Protein AF-A0A821R3K2-F1 (afdb_monomer_lite)

Sequence (213 aa):
MNHEIELHDNEELTDDIIARILQCITADHFMNLAISNGPLRAGYQIISAFPQTSNEPVIARIFRTSSLCSNDQMPKYVFFNELLNLNGTNYITVLSSSDLHWLQSVSRQWFTAVNGDNLHAISYENCVLENIGATLLRAVVGKRNCNLNKLEETTQAVIDVDYRESRLTIWARKVNLEKAKNFIEKKTVKYALISTKAVSFQQDSQLNTLLQE

pLDDT: mean 72.63, std 14.33, range [35.59, 88.62]

Secondary structure (DSSP, 8-state):
-----------PPPHHHHHHHHHHHHHHHTT-EEEE-SSTTT-EEEE-SSPPTT-PPPEEEEPTT-GGGG-SS--SEEEEEEEEEETTEEEEEEEEEE-HHHHHHH-HHHHHHTTGGGGGG---EEEEE-S--HHHHHHHH-GGGHHHHHHHHHHT-EEEEETTTTEEEEEE-HHHHHHHHHHHHHHHHHHHHHHHHHHHHHHHHHHHHTT--

Foldseek 3Di:
DDPDPPPPDDDDDDPVNVLVVVLVLCVVQVQQKWFDLDFQQLATWGQGLDCDPVNDTDGAHEDPPAPQSVDRDDAGMFGFDDWDQDPNHTYTHTDDHDDLVSVCVSDVPSCVSSVSVCSVVSYKDKDKDFPADPVLLCVCQDDPSPNVVVLCVVLVWGWDADPVRRMIMIIDDPVSVVVSVVVSVVSVVVVVVVVVVVVVVVVVVVVVVVVPD

Radius of gyration: 25.06 Å; chains: 1; bounding box: 57×60×95 Å

Structure (mmCIF, N/CA/C/O backbone):
data_AF-A0A821R3K2-F1
#
_entry.id   AF-A0A821R3K2-F1
#
loop_
_atom_site.group_PDB
_atom_site.id
_atom_site.type_symbol
_atom_site.label_atom_id
_atom_site.label_alt_id
_atom_site.label_comp_id
_atom_site.label_asym_id
_atom_site.label_entity_id
_atom_site.label_seq_id
_atom_site.pdbx_PDB_ins_code
_atom_site.Cartn_x
_atom_site.Cartn_y
_atom_site.Cartn_z
_atom_site.occupancy
_atom_site.B_iso_or_equiv
_atom_site.auth_seq_id
_atom_site.auth_comp_id
_atom_site.auth_asym_id
_atom_site.auth_atom_id
_atom_site.pdbx_PDB_model_num
ATOM 1 N N . MET A 1 1 ? -3.019 -42.062 -43.098 1.00 39.66 1 MET A N 1
ATOM 2 C CA . MET A 1 1 ? -1.678 -41.502 -42.850 1.00 39.66 1 MET A CA 1
ATOM 3 C C . MET A 1 1 ? -1.880 -40.447 -41.779 1.00 39.66 1 MET A C 1
ATOM 5 O O . MET A 1 1 ? -2.375 -39.373 -42.086 1.00 39.66 1 MET A O 1
ATOM 9 N N . ASN A 1 2 ? -1.709 -40.842 -40.517 1.00 37.50 2 ASN A N 1
ATOM 10 C CA . ASN A 1 2 ? -1.946 -39.977 -39.364 1.00 37.50 2 ASN A CA 1
ATOM 11 C C . ASN A 1 2 ? -0.711 -39.092 -39.198 1.00 37.50 2 ASN A C 1
ATOM 13 O O . ASN A 1 2 ? 0.376 -39.617 -38.979 1.00 37.50 2 ASN A O 1
ATOM 17 N N . HIS A 1 3 ? -0.869 -37.780 -39.345 1.00 43.03 3 HIS A N 1
ATOM 18 C CA . HIS A 1 3 ? 0.132 -36.836 -38.866 1.00 43.03 3 HIS A CA 1
ATOM 19 C C . HIS A 1 3 ? -0.102 -36.647 -37.370 1.00 43.03 3 HIS A C 1
ATOM 21 O O . HIS A 1 3 ? -0.994 -35.906 -36.962 1.00 43.03 3 HIS A O 1
ATOM 27 N N . GLU A 1 4 ? 0.669 -37.376 -36.567 1.00 43.38 4 GLU A N 1
ATOM 28 C CA . GLU A 1 4 ? 0.926 -36.991 -35.185 1.00 43.38 4 GLU A CA 1
ATOM 29 C C . GLU A 1 4 ? 1.632 -35.634 -35.227 1.00 43.38 4 GLU A C 1
ATOM 31 O O . GLU A 1 4 ? 2.711 -35.488 -35.799 1.00 43.38 4 GLU A O 1
ATOM 36 N N . ILE A 1 5 ? 0.957 -34.612 -34.706 1.00 48.41 5 ILE A N 1
ATOM 37 C CA . ILE A 1 5 ? 1.574 -33.325 -34.418 1.00 48.41 5 ILE A CA 1
ATOM 38 C C . ILE A 1 5 ? 2.365 -33.553 -33.134 1.00 48.41 5 ILE A C 1
ATOM 40 O O . ILE A 1 5 ? 1.784 -33.617 -32.050 1.00 48.41 5 ILE A O 1
ATOM 44 N N . GLU A 1 6 ? 3.675 -33.736 -33.273 1.00 45.56 6 GLU A N 1
ATOM 45 C CA . GLU A 1 6 ? 4.607 -33.654 -32.155 1.00 45.56 6 GLU A CA 1
ATOM 46 C C . GLU A 1 6 ? 4.504 -32.238 -31.574 1.00 45.56 6 GLU A C 1
ATOM 48 O O . GLU A 1 6 ? 4.905 -31.248 -32.189 1.00 45.56 6 GLU A O 1
ATOM 53 N N . LEU A 1 7 ? 3.872 -32.134 -30.403 1.00 42.66 7 LEU A N 1
ATOM 54 C CA . LEU A 1 7 ? 3.919 -30.944 -29.565 1.00 42.66 7 LEU A CA 1
ATOM 55 C C . LEU A 1 7 ? 5.361 -30.810 -29.082 1.00 42.66 7 LEU A C 1
ATOM 57 O O . LEU A 1 7 ? 5.746 -31.451 -28.106 1.00 42.66 7 LEU A O 1
ATOM 61 N N . HIS A 1 8 ? 6.155 -30.027 -29.809 1.00 46.47 8 HIS A N 1
ATOM 62 C CA . HIS A 1 8 ? 7.489 -29.664 -29.366 1.00 46.47 8 HIS A CA 1
ATOM 63 C C . HIS A 1 8 ? 7.406 -28.956 -28.011 1.00 46.47 8 HIS A C 1
ATOM 65 O O . HIS A 1 8 ? 6.651 -28.001 -27.828 1.00 46.47 8 HIS A O 1
ATOM 71 N N . ASP A 1 9 ? 8.171 -29.539 -27.098 1.00 49.03 9 ASP A N 1
ATOM 72 C CA . ASP A 1 9 ? 8.576 -29.145 -25.758 1.00 49.03 9 ASP A CA 1
ATOM 73 C C . ASP A 1 9 ? 8.313 -27.690 -25.343 1.00 49.03 9 ASP A C 1
ATOM 75 O O . ASP A 1 9 ? 8.584 -26.735 -26.066 1.00 49.03 9 ASP A O 1
ATOM 79 N N . ASN A 1 10 ? 7.847 -27.544 -24.098 1.00 56.09 10 ASN A N 1
ATOM 80 C CA . ASN A 1 10 ? 7.877 -26.297 -23.340 1.00 56.09 10 ASN A CA 1
ATOM 81 C C . ASN A 1 10 ? 9.312 -25.736 -23.332 1.00 56.09 10 ASN A C 1
ATOM 83 O O . ASN A 1 10 ? 10.108 -26.105 -22.469 1.00 56.09 10 ASN A O 1
ATOM 87 N N . GLU A 1 11 ? 9.650 -24.855 -24.275 1.00 59.56 11 GLU A N 1
ATOM 88 C CA . GLU A 1 11 ? 10.858 -24.037 -24.185 1.00 59.56 11 GLU A CA 1
ATOM 89 C C . GLU A 1 11 ? 10.764 -23.205 -22.901 1.00 59.56 11 GLU A C 1
ATOM 91 O O . GLU A 1 11 ? 9.902 -22.331 -22.763 1.00 59.56 11 GLU A O 1
ATOM 96 N N . GLU A 1 12 ? 11.626 -23.503 -21.927 1.00 64.81 12 GLU A N 1
ATOM 97 C CA . GLU A 1 12 ? 11.796 -22.651 -20.756 1.00 64.81 12 GLU A CA 1
ATOM 98 C C . GLU A 1 12 ? 12.166 -21.243 -21.232 1.00 64.81 12 GLU A C 1
ATOM 100 O O . GLU A 1 12 ? 13.119 -21.052 -21.993 1.00 64.81 12 GLU A O 1
ATOM 105 N N . LEU A 1 13 ? 11.391 -20.242 -20.800 1.00 72.50 13 LEU A N 1
ATOM 106 C CA . LEU A 1 13 ? 11.707 -18.848 -21.086 1.00 72.50 13 LEU A CA 1
ATOM 107 C C . LEU A 1 13 ? 13.100 -18.535 -20.535 1.00 72.50 13 LEU A C 1
ATOM 109 O O . LEU A 1 13 ? 13.324 -18.602 -19.329 1.00 72.50 13 LEU A O 1
ATOM 113 N N . THR A 1 14 ? 14.017 -18.145 -21.416 1.00 82.75 14 THR A N 1
ATOM 114 C CA . THR A 1 14 ? 15.350 -17.708 -21.002 1.00 82.75 14 THR A CA 1
ATOM 115 C C . THR A 1 14 ? 15.287 -16.326 -20.348 1.00 82.75 14 THR A C 1
ATOM 117 O O . THR A 1 14 ? 14.453 -15.486 -20.706 1.00 82.75 14 THR A O 1
ATOM 120 N N . ASP A 1 15 ? 16.206 -16.057 -19.418 1.00 78.69 15 ASP A N 1
ATOM 121 C CA . ASP A 1 15 ? 16.292 -14.772 -18.707 1.00 78.69 15 ASP A CA 1
ATOM 122 C C . ASP A 1 15 ? 16.407 -13.571 -19.662 1.00 78.69 15 ASP A C 1
ATOM 124 O O . ASP A 1 15 ? 15.831 -12.511 -19.411 1.00 78.69 15 ASP A O 1
ATOM 128 N N . ASP A 1 16 ? 17.073 -13.747 -20.806 1.00 80.56 16 ASP A N 1
ATOM 129 C CA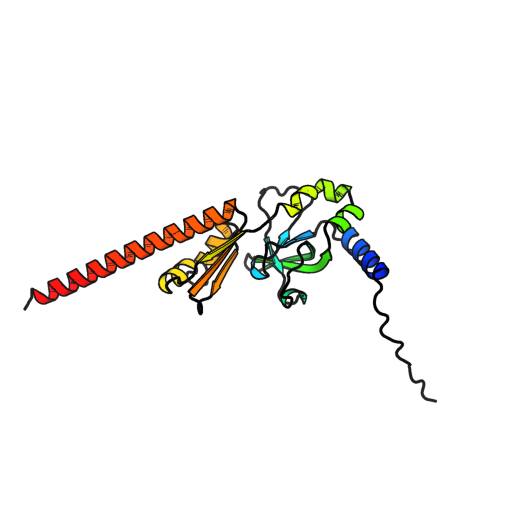 . ASP A 1 16 ? 17.195 -12.722 -21.848 1.00 80.56 16 ASP A CA 1
ATOM 130 C C . ASP A 1 16 ? 15.847 -12.380 -22.497 1.00 80.56 16 ASP A C 1
ATOM 132 O O . ASP A 1 16 ? 15.557 -11.213 -22.784 1.00 80.56 16 ASP A O 1
ATOM 136 N N . ILE A 1 17 ? 14.994 -13.384 -22.726 1.00 82.31 17 ILE A N 1
ATOM 137 C CA . ILE A 1 17 ? 13.647 -13.174 -23.267 1.00 82.31 17 ILE A CA 1
ATOM 138 C C . ILE A 1 17 ? 12.785 -12.457 -22.224 1.00 82.31 17 ILE A C 1
ATOM 140 O O . ILE A 1 17 ? 12.111 -11.480 -22.562 1.00 82.31 17 ILE A O 1
ATOM 144 N N . ILE A 1 18 ? 12.861 -12.875 -20.956 1.00 78.94 18 ILE A N 1
ATOM 145 C CA . ILE A 1 18 ? 12.159 -12.221 -19.842 1.00 78.94 18 ILE A CA 1
ATOM 146 C C . ILE A 1 18 ? 12.585 -10.750 -19.735 1.00 78.94 18 ILE A C 1
ATOM 148 O O . ILE A 1 18 ? 11.732 -9.862 -19.678 1.00 78.94 18 ILE A O 1
ATOM 152 N N . ALA A 1 19 ? 13.888 -10.468 -19.787 1.00 77.25 19 ALA A N 1
ATOM 153 C CA . ALA A 1 19 ? 14.420 -9.111 -19.712 1.00 77.25 19 ALA A CA 1
ATOM 154 C C . ALA A 1 19 ? 13.914 -8.219 -20.857 1.00 77.25 19 ALA A C 1
ATOM 156 O O . ALA A 1 19 ? 13.543 -7.065 -20.622 1.00 77.25 19 ALA A O 1
ATOM 157 N N . ARG A 1 20 ? 13.839 -8.745 -22.087 1.00 80.25 20 ARG A N 1
ATOM 158 C CA . ARG A 1 20 ? 13.306 -8.006 -23.246 1.00 80.25 20 ARG A CA 1
ATOM 159 C C . ARG A 1 20 ? 11.808 -7.738 -23.124 1.00 80.25 20 ARG A C 1
ATOM 161 O O . ARG A 1 20 ? 11.370 -6.630 -23.425 1.00 80.25 20 ARG A O 1
ATOM 168 N N . ILE A 1 21 ? 11.029 -8.709 -22.646 1.00 79.56 21 ILE A N 1
ATOM 169 C CA . ILE A 1 21 ? 9.591 -8.525 -22.397 1.00 79.56 21 ILE A CA 1
ATOM 170 C C . ILE A 1 21 ? 9.371 -7.440 -21.337 1.00 79.56 21 ILE A C 1
ATOM 172 O O . I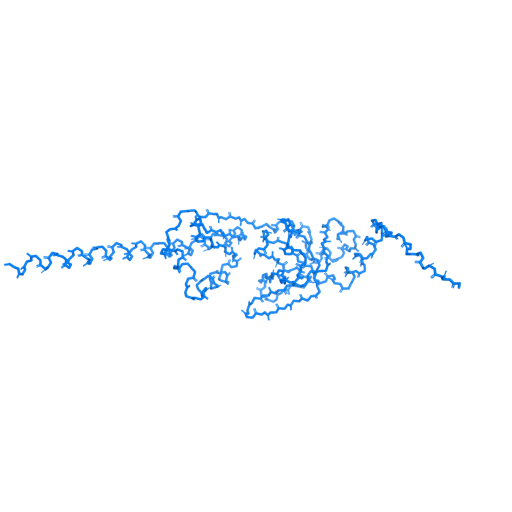LE A 1 21 ? 8.555 -6.539 -21.541 1.00 79.56 21 ILE A O 1
ATOM 176 N N . LEU A 1 22 ? 10.133 -7.474 -20.240 1.00 76.12 22 LEU A N 1
ATOM 177 C CA . LEU A 1 22 ? 10.065 -6.447 -19.202 1.00 76.12 22 LEU A CA 1
ATOM 178 C C . LEU A 1 22 ? 10.405 -5.061 -19.758 1.00 76.12 22 LEU A C 1
ATOM 180 O O . LEU A 1 22 ? 9.680 -4.115 -19.471 1.00 76.12 22 LEU A O 1
ATOM 184 N N . GLN A 1 23 ? 11.434 -4.930 -20.603 1.00 78.25 23 GLN A N 1
ATOM 185 C CA . GLN A 1 23 ? 11.759 -3.653 -21.257 1.00 78.25 23 GLN A CA 1
ATOM 186 C C . GLN A 1 23 ? 10.588 -3.111 -22.089 1.00 78.25 23 GLN A C 1
ATOM 188 O O . GLN A 1 23 ? 10.293 -1.917 -22.014 1.00 78.25 23 GLN A O 1
ATOM 193 N N . CYS A 1 24 ? 9.895 -3.970 -22.843 1.00 77.81 24 CYS A N 1
ATOM 194 C CA . CYS A 1 24 ? 8.711 -3.574 -23.609 1.00 77.81 24 CYS A CA 1
ATOM 195 C C . CYS A 1 24 ? 7.564 -3.108 -22.700 1.00 77.81 24 CYS A C 1
ATOM 197 O O . CYS A 1 24 ? 6.981 -2.055 -22.954 1.00 77.81 24 CYS A O 1
ATOM 199 N N . ILE A 1 25 ? 7.273 -3.846 -21.623 1.00 74.56 25 ILE A N 1
ATOM 200 C CA . ILE A 1 25 ? 6.243 -3.464 -20.642 1.00 74.56 25 ILE A CA 1
ATOM 201 C C . ILE A 1 25 ? 6.587 -2.111 -20.023 1.00 74.56 25 ILE A C 1
ATOM 203 O O . ILE A 1 25 ? 5.743 -1.220 -19.967 1.00 74.56 25 ILE A O 1
ATOM 207 N N . THR A 1 26 ? 7.833 -1.940 -19.587 1.00 71.19 26 THR A N 1
ATOM 208 C CA . THR A 1 26 ? 8.306 -0.719 -18.941 1.00 71.19 26 THR A CA 1
ATOM 209 C C . THR A 1 26 ? 8.258 0.486 -19.880 1.00 71.19 26 THR A C 1
ATOM 211 O O . THR A 1 26 ? 7.903 1.568 -19.426 1.00 71.19 26 THR A O 1
ATOM 214 N N . ALA A 1 27 ? 8.536 0.324 -21.176 1.00 72.38 27 ALA A N 1
ATOM 215 C CA . ALA A 1 27 ? 8.427 1.415 -22.146 1.00 72.38 27 ALA A CA 1
ATOM 216 C C . ALA A 1 27 ? 6.996 1.977 -22.258 1.00 72.38 27 ALA A C 1
ATOM 218 O O . ALA A 1 27 ? 6.830 3.190 -22.368 1.00 72.38 27 ALA A O 1
ATOM 219 N N . ASP A 1 28 ? 5.982 1.112 -22.185 1.00 72.75 28 ASP A N 1
ATOM 220 C CA . ASP A 1 28 ? 4.567 1.491 -22.311 1.00 72.75 28 ASP A CA 1
ATOM 221 C C . ASP A 1 28 ? 3.936 1.882 -20.955 1.00 72.75 28 ASP A C 1
ATOM 223 O O . ASP A 1 28 ? 3.084 2.761 -20.869 1.00 72.75 28 ASP A O 1
ATOM 227 N N . HIS A 1 29 ? 4.428 1.297 -19.857 1.00 72.25 29 HIS A N 1
ATOM 228 C CA . HIS A 1 29 ? 3.864 1.428 -18.506 1.00 72.25 29 HIS A CA 1
ATOM 229 C C . HIS A 1 29 ? 4.797 2.151 -17.529 1.00 72.25 29 HIS A C 1
ATOM 231 O O . HIS A 1 29 ? 4.668 2.000 -16.313 1.00 72.25 29 HIS A O 1
ATOM 237 N N . PHE A 1 30 ? 5.737 2.960 -18.026 1.00 68.62 30 PHE A N 1
ATOM 238 C CA . PHE A 1 30 ? 6.738 3.647 -17.196 1.00 68.62 30 PHE A CA 1
ATOM 239 C C . PHE A 1 30 ? 6.107 4.534 -16.104 1.00 68.62 30 PHE A C 1
ATOM 241 O O . PHE A 1 30 ? 6.691 4.767 -15.048 1.00 68.62 30 PHE A O 1
ATOM 248 N N . MET A 1 31 ? 4.885 5.012 -16.338 1.00 71.50 31 MET A N 1
ATOM 249 C CA . MET A 1 31 ? 4.113 5.823 -15.391 1.00 71.50 31 MET A CA 1
ATOM 250 C C . MET A 1 31 ? 3.334 5.005 -14.354 1.00 71.50 31 MET A C 1
ATOM 252 O O . MET A 1 31 ? 2.839 5.572 -13.381 1.00 71.50 31 MET A O 1
ATOM 256 N N . ASN A 1 32 ? 3.254 3.688 -14.532 1.00 85.81 32 ASN A N 1
ATOM 257 C CA . ASN A 1 32 ? 2.438 2.787 -13.730 1.00 85.81 32 ASN A CA 1
ATOM 258 C C . ASN A 1 32 ? 3.313 1.895 -12.843 1.00 85.81 32 ASN A C 1
ATOM 260 O O . ASN A 1 32 ? 3.166 0.670 -12.822 1.00 85.81 32 ASN A O 1
ATOM 264 N N . LEU A 1 33 ? 4.240 2.510 -12.106 1.00 86.94 33 LEU A N 1
ATOM 265 C CA . LEU A 1 33 ? 5.000 1.819 -11.071 1.00 86.94 33 LEU A CA 1
ATOM 266 C C . LEU A 1 33 ? 4.292 1.954 -9.724 1.00 86.94 33 LEU A C 1
ATOM 268 O O . LEU A 1 33 ? 3.816 3.028 -9.356 1.00 86.94 33 LEU A O 1
ATOM 272 N N . ALA A 1 34 ? 4.278 0.880 -8.945 1.00 87.75 34 ALA A N 1
ATOM 273 C CA . ALA A 1 34 ? 3.829 0.914 -7.568 1.00 87.75 34 ALA A CA 1
ATOM 274 C C . ALA A 1 34 ? 4.841 0.233 -6.637 1.00 87.75 34 ALA A C 1
ATOM 276 O O . ALA A 1 34 ? 5.490 -0.749 -7.003 1.00 87.75 34 ALA A O 1
ATOM 277 N N . ILE A 1 35 ? 4.976 0.761 -5.420 1.00 85.94 35 ILE A N 1
ATOM 278 C CA . ILE A 1 35 ? 5.859 0.231 -4.380 1.00 85.94 35 ILE A CA 1
ATOM 279 C C . ILE A 1 35 ? 5.036 -0.409 -3.266 1.00 85.94 35 ILE A C 1
ATOM 281 O O . ILE A 1 35 ? 4.048 0.161 -2.809 1.00 85.94 35 ILE A O 1
ATOM 285 N N . SER A 1 36 ? 5.432 -1.599 -2.828 1.00 83.00 36 SER A N 1
ATOM 286 C CA . SER A 1 36 ? 4.753 -2.301 -1.744 1.00 83.00 36 SER A CA 1
ATOM 287 C C . SER A 1 36 ? 4.890 -1.538 -0.426 1.00 83.00 36 SER A C 1
ATOM 289 O O . SER A 1 36 ? 5.995 -1.143 -0.015 1.00 83.00 36 SER A O 1
ATOM 291 N N . ASN A 1 37 ? 3.749 -1.409 0.253 1.00 72.06 37 ASN A N 1
ATOM 292 C CA . ASN A 1 37 ? 3.599 -0.838 1.588 1.00 72.06 37 ASN A CA 1
ATOM 293 C C . ASN A 1 37 ? 3.730 -1.897 2.704 1.00 72.06 37 ASN A C 1
ATOM 295 O O . ASN A 1 37 ? 3.357 -1.632 3.845 1.00 72.06 37 ASN A O 1
ATOM 299 N N . GLY A 1 38 ? 4.217 -3.105 2.398 1.00 67.25 38 GLY A N 1
ATOM 300 C CA . GLY A 1 38 ? 4.347 -4.208 3.357 1.00 67.25 38 GLY A CA 1
ATOM 301 C C . GLY A 1 38 ? 3.546 -5.449 2.932 1.00 67.25 38 GLY A C 1
ATOM 302 O O . GLY A 1 38 ? 3.654 -5.861 1.778 1.00 67.25 38 GLY A O 1
ATOM 303 N N . PRO A 1 39 ? 2.780 -6.100 3.832 1.00 61.72 39 PRO A N 1
ATOM 304 C CA . PRO A 1 39 ? 2.027 -7.308 3.486 1.00 61.72 39 PRO A CA 1
ATOM 305 C C . PRO A 1 39 ? 0.817 -7.012 2.583 1.00 61.72 39 PRO A C 1
ATOM 307 O O . PRO A 1 39 ? 0.349 -5.876 2.507 1.00 61.72 39 PRO A O 1
ATOM 310 N N . LEU A 1 40 ? 0.262 -8.061 1.959 1.00 58.31 40 LEU A N 1
ATOM 311 C CA . LEU A 1 40 ? -0.833 -8.046 0.965 1.00 58.31 40 LEU A CA 1
ATOM 312 C C . LEU A 1 40 ? -1.964 -7.034 1.214 1.00 58.31 40 LEU A C 1
ATOM 314 O O . LEU A 1 40 ? -2.475 -6.422 0.275 1.00 58.31 40 LEU A O 1
ATOM 318 N N . ARG A 1 41 ? -2.365 -6.833 2.475 1.00 59.53 41 ARG A N 1
ATOM 319 C CA . ARG A 1 41 ? -3.449 -5.907 2.840 1.00 59.53 41 ARG A CA 1
ATOM 320 C C . ARG A 1 41 ? -3.065 -4.431 2.732 1.00 59.53 41 ARG A C 1
ATOM 322 O O . ARG A 1 41 ? -3.926 -3.626 2.368 1.00 59.53 41 ARG A O 1
ATOM 329 N N . ALA A 1 42 ? -1.805 -4.092 3.024 1.00 60.22 42 ALA A N 1
ATOM 330 C CA . ALA A 1 42 ? -1.270 -2.729 2.983 1.00 60.22 42 ALA A CA 1
ATOM 331 C C . ALA A 1 42 ? -1.249 -2.147 1.558 1.00 60.22 42 ALA A C 1
ATOM 333 O O . ALA A 1 42 ? -1.263 -0.928 1.369 1.00 60.22 42 ALA A O 1
ATOM 334 N N . GLY A 1 43 ? -1.277 -3.036 0.562 1.00 77.56 43 GLY A N 1
ATOM 335 C CA . GLY A 1 43 ? -1.315 -2.685 -0.845 1.00 77.56 43 GLY A CA 1
ATOM 336 C C . GLY A 1 43 ? -0.017 -2.037 -1.316 1.00 77.56 43 GLY A C 1
ATOM 337 O O . GLY A 1 43 ? 1.060 -2.235 -0.754 1.00 77.56 43 GLY A O 1
ATOM 338 N N . TYR A 1 44 ? -0.146 -1.253 -2.371 1.00 84.62 44 TYR A N 1
ATOM 339 C CA . TYR A 1 44 ? 0.923 -0.564 -3.053 1.00 84.62 44 TYR A CA 1
ATOM 340 C C . TYR A 1 44 ? 0.652 0.934 -3.072 1.00 84.62 44 TYR A C 1
ATOM 342 O O . TYR A 1 44 ? -0.479 1.377 -3.272 1.00 84.62 44 TYR A O 1
ATOM 350 N N . GLN A 1 45 ? 1.698 1.724 -2.885 1.00 84.38 45 GLN A N 1
ATOM 351 C CA . GLN A 1 45 ? 1.672 3.141 -3.190 1.00 84.38 45 GLN A CA 1
ATOM 352 C C . GLN A 1 45 ? 2.046 3.346 -4.659 1.00 84.38 45 GLN A C 1
ATOM 354 O O . GLN A 1 45 ? 3.071 2.844 -5.115 1.00 84.38 45 GLN A O 1
ATOM 359 N N . ILE A 1 46 ? 1.248 4.126 -5.381 1.00 86.06 46 ILE A N 1
ATOM 360 C CA . ILE A 1 46 ? 1.526 4.487 -6.772 1.00 86.06 46 ILE A CA 1
ATOM 361 C C . ILE A 1 46 ? 2.647 5.527 -6.815 1.00 86.06 46 ILE A C 1
ATOM 363 O O . ILE A 1 46 ? 2.613 6.535 -6.101 1.00 86.06 46 ILE A O 1
ATOM 367 N N . ILE A 1 47 ? 3.636 5.273 -7.666 1.00 82.94 47 ILE A N 1
ATOM 368 C CA . ILE A 1 47 ? 4.755 6.163 -7.952 1.00 82.94 47 ILE A CA 1
ATOM 369 C C . ILE A 1 47 ? 4.489 6.819 -9.305 1.00 82.94 47 ILE A C 1
ATOM 371 O O . ILE A 1 47 ? 4.585 6.185 -10.349 1.00 82.94 47 ILE A O 1
ATOM 375 N N . SER A 1 48 ? 4.143 8.104 -9.274 1.00 70.31 48 SER A N 1
ATOM 376 C CA . SER A 1 48 ? 3.969 8.929 -10.470 1.00 70.31 48 SER A CA 1
ATOM 377 C C . SER A 1 48 ? 5.214 9.785 -10.688 1.00 70.31 48 SER A C 1
ATOM 379 O O . SER A 1 48 ? 5.705 10.400 -9.743 1.00 70.31 48 SER A O 1
ATOM 381 N N . ALA A 1 49 ? 5.689 9.881 -11.934 1.00 58.28 49 ALA A N 1
ATOM 382 C CA . ALA A 1 49 ? 6.742 10.828 -12.321 1.00 58.28 49 ALA A CA 1
ATOM 383 C C . ALA A 1 49 ? 6.272 12.291 -12.324 1.00 58.28 49 ALA A C 1
ATOM 385 O O . ALA A 1 49 ? 7.094 13.202 -12.383 1.00 58.28 49 ALA A O 1
ATOM 386 N N . PHE A 1 50 ? 4.960 12.528 -12.230 1.00 57.09 50 PHE A N 1
ATOM 387 C CA . PHE A 1 50 ? 4.398 13.868 -12.104 1.00 57.09 50 PHE A CA 1
ATOM 388 C C . PHE A 1 50 ? 3.998 14.161 -10.655 1.00 57.09 50 PHE A C 1
ATOM 390 O O . PHE A 1 50 ? 3.333 13.317 -10.036 1.00 57.09 50 PHE A O 1
ATOM 397 N N . PRO A 1 51 ? 4.347 15.347 -10.122 1.00 50.22 51 PRO A N 1
ATOM 398 C CA . PRO A 1 51 ? 3.898 15.774 -8.806 1.00 50.22 51 PRO A CA 1
ATOM 399 C C . PRO A 1 51 ? 2.371 15.838 -8.791 1.00 50.22 51 PRO A C 1
ATOM 401 O O . PRO A 1 51 ? 1.754 16.522 -9.608 1.00 50.22 51 PRO A O 1
ATOM 404 N N . GLN A 1 52 ? 1.752 15.102 -7.870 1.00 54.62 52 GLN A N 1
ATOM 405 C CA . GLN A 1 52 ? 0.311 15.191 -7.676 1.00 54.62 52 GLN A CA 1
ATOM 406 C C . GLN A 1 52 ? -0.030 16.497 -6.963 1.00 54.62 52 GLN A C 1
ATOM 408 O O . GLN A 1 52 ? 0.629 16.880 -5.999 1.00 54.62 52 GLN A O 1
ATOM 413 N N . THR A 1 53 ? -1.095 17.159 -7.409 1.00 47.22 53 THR A N 1
ATOM 414 C CA . THR A 1 53 ? -1.578 18.436 -6.859 1.00 47.22 53 THR A CA 1
ATOM 415 C C . THR A 1 53 ? -1.868 18.392 -5.357 1.00 47.22 53 THR A C 1
ATOM 417 O O . THR A 1 53 ? -1.836 19.433 -4.710 1.00 47.22 53 THR A O 1
ATOM 420 N N . SER A 1 54 ? -2.144 17.213 -4.792 1.00 53.97 54 SER A N 1
ATOM 421 C CA . SER A 1 54 ? -2.438 17.035 -3.366 1.00 53.97 54 SER A CA 1
ATOM 422 C C . SER A 1 54 ? -1.221 16.678 -2.504 1.00 53.97 54 SER A C 1
ATOM 424 O O . SER A 1 54 ? -1.364 16.655 -1.287 1.00 53.97 54 SER A O 1
ATOM 426 N N . ASN A 1 55 ? -0.040 16.382 -3.073 1.00 54.12 55 ASN A N 1
ATOM 427 C CA . ASN A 1 55 ? 1.094 15.743 -2.369 1.00 54.12 55 ASN A CA 1
ATOM 428 C C . ASN A 1 55 ? 0.740 14.438 -1.610 1.00 54.12 55 ASN A C 1
ATOM 430 O O . ASN A 1 55 ? 1.605 13.858 -0.948 1.00 54.12 55 ASN A O 1
ATOM 434 N N . GLU A 1 56 ? -0.504 13.958 -1.690 1.00 64.38 56 GLU A N 1
ATOM 435 C CA . GLU A 1 56 ? -0.958 12.773 -0.977 1.00 64.38 56 GLU A CA 1
ATOM 436 C C . GLU A 1 56 ? -0.653 11.519 -1.803 1.00 64.38 56 GLU A C 1
ATOM 438 O O . GLU A 1 56 ? -0.944 11.474 -3.000 1.00 64.38 56 GLU A O 1
ATOM 443 N N . PRO A 1 57 ? -0.044 10.489 -1.193 1.00 73.50 57 PRO A N 1
ATOM 444 C CA . PRO A 1 57 ? 0.253 9.252 -1.893 1.00 73.50 57 PRO A CA 1
ATOM 445 C C . PRO A 1 57 ? -1.041 8.511 -2.237 1.00 73.50 57 PRO A C 1
ATOM 447 O O . PRO A 1 57 ? -1.860 8.236 -1.363 1.00 73.50 57 PRO A O 1
ATOM 450 N N . VAL A 1 58 ? -1.202 8.112 -3.499 1.00 78.81 58 VAL A N 1
ATOM 451 C CA . VAL A 1 58 ? -2.308 7.231 -3.891 1.00 78.81 58 VAL A CA 1
ATOM 452 C C . VAL A 1 58 ? -1.970 5.803 -3.483 1.00 78.81 58 VAL A C 1
ATOM 454 O O . VAL A 1 58 ? -0.976 5.236 -3.938 1.00 78.81 58 VAL A O 1
ATOM 457 N N . ILE A 1 59 ? -2.811 5.218 -2.632 1.00 80.88 59 ILE A N 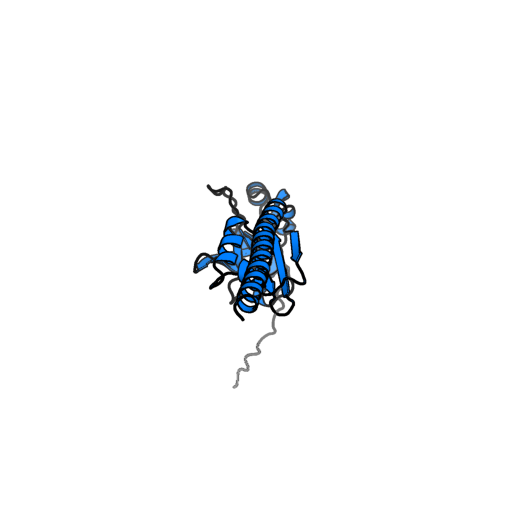1
ATOM 458 C CA . ILE A 1 59 ? -2.700 3.828 -2.188 1.00 80.88 59 ILE A CA 1
ATOM 459 C C . ILE A 1 59 ? -3.703 2.971 -2.957 1.00 80.88 59 ILE A C 1
ATOM 461 O O . ILE A 1 59 ? -4.872 3.347 -3.083 1.00 80.88 59 ILE A O 1
ATOM 465 N N . ALA A 1 60 ? -3.257 1.816 -3.447 1.00 83.75 60 ALA A N 1
ATOM 466 C CA . ALA A 1 60 ? -4.073 0.849 -4.166 1.00 83.75 60 ALA A CA 1
ATOM 467 C C . ALA A 1 60 ? -3.793 -0.586 -3.708 1.00 83.75 60 ALA A C 1
ATOM 469 O O . ALA A 1 60 ? -2.690 -0.919 -3.292 1.00 83.75 60 ALA A O 1
ATOM 470 N N . ARG A 1 61 ? -4.790 -1.466 -3.781 1.00 83.19 61 ARG A N 1
ATOM 471 C CA . ARG A 1 61 ? -4.650 -2.894 -3.445 1.00 83.19 61 ARG A CA 1
ATOM 472 C C . ARG A 1 61 ? -4.543 -3.731 -4.714 1.00 83.19 61 ARG A C 1
ATOM 474 O O . ARG A 1 61 ? -5.071 -3.344 -5.749 1.00 83.19 61 ARG A O 1
ATOM 481 N N . ILE A 1 62 ? -3.920 -4.904 -4.652 1.00 82.38 62 ILE A N 1
ATOM 482 C CA . ILE A 1 62 ? -3.973 -5.823 -5.794 1.00 82.38 62 ILE A CA 1
ATOM 483 C C . ILE A 1 62 ? -5.423 -6.280 -6.006 1.00 82.38 62 ILE A C 1
ATOM 485 O O . ILE A 1 62 ? -6.136 -6.612 -5.052 1.00 82.38 62 ILE A O 1
ATOM 489 N N . PHE A 1 63 ? -5.874 -6.264 -7.258 1.00 81.88 63 PHE A N 1
ATOM 490 C CA . PHE A 1 63 ? -7.187 -6.774 -7.621 1.00 81.88 63 PHE A CA 1
ATOM 491 C C . PHE A 1 63 ? -7.268 -8.289 -7.389 1.00 81.88 63 PHE A C 1
ATOM 493 O O . PHE A 1 63 ? -6.334 -9.028 -7.686 1.00 81.88 63 PHE A O 1
ATOM 500 N N . ARG A 1 64 ? -8.406 -8.770 -6.877 1.00 73.94 64 ARG A N 1
ATOM 501 C CA . ARG A 1 64 ? -8.549 -10.131 -6.316 1.00 73.94 64 ARG A CA 1
ATOM 502 C C . ARG A 1 64 ? -8.286 -11.277 -7.299 1.00 73.94 64 ARG A C 1
ATOM 504 O O . ARG A 1 64 ? -8.119 -12.406 -6.861 1.00 73.94 64 ARG A O 1
ATOM 511 N N . THR A 1 65 ? -8.305 -11.006 -8.600 1.00 76.62 65 THR A N 1
ATOM 512 C CA . THR A 1 65 ? -8.062 -12.003 -9.652 1.00 76.62 65 THR A CA 1
ATOM 513 C C . THR A 1 65 ? -6.582 -12.152 -10.006 1.00 76.62 65 THR A C 1
ATOM 515 O O . THR A 1 65 ? -6.244 -12.983 -10.841 1.00 76.62 65 THR A O 1
ATOM 518 N N . SER A 1 66 ? -5.695 -11.353 -9.408 1.00 74.62 66 SER A N 1
ATOM 519 C CA . SER A 1 66 ? -4.257 -11.465 -9.636 1.00 74.62 66 SER A CA 1
ATOM 520 C C . SER A 1 66 ? -3.689 -12.707 -8.949 1.00 74.62 66 SER A C 1
ATOM 522 O O . SER A 1 66 ? -3.970 -12.967 -7.777 1.00 74.62 66 SER A O 1
ATOM 524 N N . SER A 1 67 ? -2.818 -13.435 -9.647 1.00 71.88 67 SER A N 1
ATOM 525 C CA . SER A 1 67 ? -2.072 -14.572 -9.092 1.00 71.88 67 SER A CA 1
ATOM 526 C C . SER A 1 67 ? -1.195 -14.176 -7.897 1.00 71.88 67 SER A C 1
ATOM 528 O O . SER A 1 67 ? -1.011 -14.973 -6.979 1.00 71.88 67 SER A O 1
ATOM 530 N N . LEU A 1 68 ? -0.742 -12.918 -7.843 1.00 72.69 68 LEU A N 1
ATOM 531 C CA . LEU A 1 68 ? 0.052 -12.369 -6.739 1.00 72.69 68 LEU A CA 1
ATOM 532 C C . LEU A 1 68 ? -0.700 -12.308 -5.408 1.00 72.69 68 LEU A C 1
ATOM 534 O O . LEU A 1 68 ? -0.056 -12.236 -4.365 1.00 72.69 68 LEU A O 1
ATOM 538 N N . CYS A 1 69 ? -2.035 -12.372 -5.411 1.00 65.50 69 CYS A N 1
ATOM 539 C CA . CYS A 1 69 ? -2.812 -12.482 -4.175 1.00 65.50 69 CYS A CA 1
ATOM 540 C C . CYS A 1 69 ? -2.568 -13.801 -3.423 1.00 65.50 69 CYS A C 1
ATOM 542 O O . CYS A 1 69 ? -2.934 -13.889 -2.253 1.00 65.50 69 CYS A O 1
ATOM 544 N N . SER A 1 70 ? -1.970 -14.797 -4.084 1.00 64.44 70 SER A N 1
ATOM 545 C CA . SER A 1 70 ? -1.687 -16.121 -3.516 1.00 64.44 70 SER A CA 1
ATOM 546 C C . SER A 1 70 ? -0.240 -16.281 -3.038 1.00 64.44 70 SER A C 1
ATOM 548 O O . SER A 1 70 ? 0.094 -17.325 -2.493 1.00 64.44 70 SER A O 1
ATOM 550 N N . ASN A 1 71 ? 0.623 -15.280 -3.256 1.00 65.81 71 ASN A N 1
ATOM 551 C CA . ASN A 1 71 ? 2.027 -15.333 -2.850 1.00 65.81 71 ASN A CA 1
ATOM 552 C C . ASN A 1 71 ? 2.215 -14.822 -1.418 1.00 65.81 71 ASN A C 1
ATOM 554 O O . ASN A 1 71 ? 1.764 -13.727 -1.081 1.00 65.81 71 ASN A O 1
ATOM 558 N N . ASP A 1 72 ? 2.981 -15.565 -0.617 1.00 60.81 72 ASP A N 1
ATOM 559 C CA . ASP A 1 72 ? 3.335 -15.173 0.754 1.00 60.81 72 ASP A CA 1
ATOM 560 C C . ASP A 1 72 ? 4.260 -13.945 0.798 1.00 60.81 72 ASP A C 1
ATOM 562 O O . ASP A 1 72 ? 4.256 -13.178 1.763 1.00 60.81 72 ASP A O 1
ATOM 566 N N . GLN A 1 73 ? 5.042 -13.728 -0.264 1.00 69.69 73 GLN A N 1
ATOM 567 C CA . GLN A 1 73 ? 5.949 -12.590 -0.394 1.00 69.69 73 GLN A CA 1
ATOM 568 C C . GLN A 1 73 ? 5.474 -11.636 -1.491 1.00 69.69 73 GLN A C 1
ATOM 570 O O . GLN A 1 73 ? 5.440 -11.968 -2.675 1.00 69.69 73 GLN A O 1
ATOM 575 N N . MET A 1 74 ? 5.123 -10.418 -1.081 1.00 76.94 74 MET A N 1
ATOM 576 C CA . MET A 1 74 ? 4.775 -9.327 -1.989 1.00 76.94 74 MET A CA 1
ATOM 577 C C . MET A 1 74 ? 6.039 -8.763 -2.648 1.00 76.94 74 MET A C 1
ATOM 579 O O . MET A 1 74 ? 6.938 -8.318 -1.927 1.00 76.94 74 MET A O 1
ATOM 583 N N . PRO A 1 75 ? 6.103 -8.680 -3.988 1.00 83.62 75 PRO A N 1
ATOM 584 C CA . PRO A 1 75 ? 7.197 -7.991 -4.655 1.00 83.62 75 PRO A CA 1
ATOM 585 C C . PRO A 1 75 ? 7.249 -6.521 -4.241 1.00 83.62 75 PRO A C 1
ATOM 587 O O . PRO A 1 75 ? 6.212 -5.852 -4.172 1.00 83.62 75 PRO A O 1
ATOM 590 N N . LYS A 1 76 ? 8.456 -6.002 -3.983 1.00 84.00 76 LYS A N 1
ATOM 591 C CA . LYS A 1 76 ? 8.630 -4.619 -3.520 1.00 84.00 76 LYS A CA 1
ATOM 592 C C . LYS A 1 76 ? 8.224 -3.595 -4.579 1.00 84.00 76 LYS A C 1
ATOM 594 O O . LYS A 1 76 ? 7.644 -2.581 -4.207 1.00 84.00 76 LYS A O 1
ATOM 599 N N . TYR A 1 77 ? 8.476 -3.868 -5.857 1.00 86.31 77 TYR A N 1
ATOM 600 C CA . TYR A 1 77 ? 8.110 -2.998 -6.974 1.00 86.31 77 TYR A CA 1
ATOM 601 C C . TYR A 1 77 ? 7.304 -3.781 -8.005 1.00 86.31 77 TYR A C 1
ATOM 603 O O . TYR A 1 77 ? 7.680 -4.900 -8.366 1.00 86.31 77 TYR A O 1
ATOM 611 N N . VAL A 1 78 ? 6.206 -3.194 -8.474 1.00 87.94 78 VAL A N 1
ATOM 612 C CA . VAL A 1 78 ? 5.336 -3.799 -9.488 1.00 87.94 78 VAL A CA 1
ATOM 613 C C . VAL A 1 78 ? 4.919 -2.782 -10.538 1.00 87.94 78 VAL A C 1
ATOM 615 O O . VAL A 1 78 ? 4.629 -1.630 -10.217 1.00 87.94 78 VAL A O 1
ATOM 618 N N . PHE A 1 79 ? 4.844 -3.237 -11.781 1.00 87.88 79 PHE A N 1
ATOM 619 C CA . PHE A 1 79 ? 4.145 -2.551 -12.855 1.00 87.88 79 PHE A CA 1
ATOM 620 C C . PHE A 1 79 ? 2.684 -2.971 -12.871 1.00 87.88 79 PHE A C 1
ATOM 622 O O . PHE A 1 79 ? 2.373 -4.150 -12.682 1.00 87.88 79 PHE A O 1
ATOM 629 N N . PHE A 1 80 ? 1.788 -2.024 -13.122 1.00 88.62 80 PHE A N 1
ATOM 630 C CA . PHE A 1 80 ? 0.362 -2.301 -13.244 1.00 88.62 80 PHE A CA 1
ATOM 631 C C . PHE A 1 80 ? -0.217 -1.769 -14.555 1.00 88.62 80 PHE A C 1
ATOM 633 O O . PHE A 1 80 ? 0.302 -0.824 -15.145 1.00 88.62 80 PHE A O 1
ATOM 640 N N . ASN A 1 81 ? -1.300 -2.395 -15.005 1.00 86.75 81 ASN A N 1
ATOM 641 C CA . ASN A 1 81 ? -2.014 -1.993 -16.212 1.00 86.75 81 ASN A CA 1
ATOM 642 C C . ASN A 1 81 ? -3.043 -0.905 -15.888 1.00 86.75 81 ASN A C 1
ATOM 644 O O . ASN A 1 81 ? -2.995 0.198 -16.421 1.00 86.75 81 ASN A O 1
ATOM 648 N N . GLU A 1 82 ? -3.947 -1.196 -14.950 1.00 86.88 82 GLU A N 1
ATOM 649 C CA . GLU A 1 82 ? -5.102 -0.343 -14.665 1.00 86.88 82 GLU A CA 1
ATOM 650 C C . GLU A 1 82 ? -5.183 0.039 -13.191 1.00 86.88 82 GLU A C 1
ATOM 652 O O . GLU A 1 82 ? -4.839 -0.750 -12.308 1.00 86.88 82 GLU A O 1
ATOM 657 N N . LEU A 1 83 ? -5.708 1.242 -12.942 1.00 87.75 83 LEU A N 1
ATOM 658 C CA . LEU A 1 83 ? -6.119 1.722 -11.629 1.00 87.75 83 LEU A CA 1
ATOM 659 C C . LEU A 1 83 ? -7.650 1.818 -11.581 1.00 87.75 83 LEU A C 1
ATOM 661 O O . LEU A 1 83 ? -8.249 2.678 -12.223 1.00 87.75 83 LEU A O 1
ATOM 665 N N . LEU A 1 84 ? -8.282 0.950 -10.796 1.00 86.75 84 LEU A N 1
ATOM 666 C CA . LEU A 1 84 ? -9.735 0.855 -10.663 1.00 86.75 84 LEU A CA 1
ATOM 667 C C . LEU A 1 84 ? -10.183 1.389 -9.302 1.00 86.75 84 LEU A C 1
ATOM 669 O O . LEU A 1 84 ? -9.754 0.874 -8.273 1.00 86.75 84 LEU A O 1
ATOM 673 N N . ASN A 1 85 ? -11.088 2.367 -9.263 1.00 82.94 85 ASN A N 1
ATOM 674 C CA . ASN A 1 85 ? -11.720 2.789 -8.012 1.00 82.94 85 ASN A CA 1
ATOM 675 C C . ASN A 1 85 ? -13.065 2.075 -7.832 1.00 82.94 85 ASN A C 1
ATOM 677 O O . ASN A 1 85 ? -13.997 2.288 -8.606 1.00 82.94 85 ASN A O 1
ATOM 681 N N . LEU A 1 86 ? -13.172 1.231 -6.805 1.00 77.00 86 LEU A N 1
ATOM 682 C CA . LEU A 1 86 ? -14.405 0.538 -6.443 1.00 77.00 86 LEU A CA 1
ATOM 683 C C . LEU A 1 86 ? -14.780 0.886 -5.006 1.00 77.00 86 LEU A C 1
ATOM 685 O O . LEU A 1 86 ? -14.056 0.552 -4.067 1.00 77.00 86 LEU A O 1
ATOM 689 N N . ASN A 1 87 ? -15.938 1.525 -4.831 1.00 74.56 87 ASN A N 1
ATOM 690 C CA . ASN A 1 87 ? -16.468 1.919 -3.522 1.00 74.56 87 ASN A CA 1
ATOM 691 C C . ASN A 1 87 ? -15.451 2.709 -2.670 1.00 74.56 87 ASN A C 1
ATOM 693 O O . ASN A 1 87 ? -15.336 2.474 -1.468 1.00 74.56 87 ASN A O 1
ATOM 697 N N . GLY A 1 88 ? -14.676 3.604 -3.296 1.00 68.31 88 GLY A N 1
ATOM 698 C CA . GLY A 1 88 ? -13.664 4.420 -2.617 1.00 68.31 88 GLY A CA 1
ATOM 699 C C . GLY A 1 88 ? -12.331 3.711 -2.359 1.00 68.31 88 GLY A C 1
ATOM 700 O O . GLY A 1 88 ? -11.413 4.328 -1.834 1.00 68.31 88 GLY A O 1
ATOM 701 N N . THR A 1 89 ? -12.186 2.439 -2.744 1.00 73.12 89 THR A N 1
ATOM 702 C CA . THR A 1 89 ? -10.907 1.718 -2.683 1.00 73.12 89 THR A CA 1
ATOM 703 C C . THR A 1 89 ? -10.287 1.649 -4.070 1.00 73.12 89 THR A C 1
ATOM 705 O O . THR A 1 89 ? -10.936 1.200 -5.014 1.00 73.12 89 THR A O 1
ATOM 708 N N . ASN A 1 90 ? -9.020 2.042 -4.192 1.00 83.94 90 ASN A N 1
ATOM 709 C CA . ASN A 1 90 ? -8.280 1.858 -5.433 1.00 83.94 90 ASN A CA 1
ATOM 710 C C . ASN A 1 90 ? -7.715 0.438 -5.524 1.00 83.94 90 ASN A C 1
ATOM 712 O O . ASN A 1 90 ? -7.208 -0.112 -4.540 1.00 83.94 90 ASN A O 1
ATOM 716 N N . TYR A 1 91 ? -7.750 -0.127 -6.721 1.00 85.44 91 TYR A N 1
ATOM 717 C CA . TYR A 1 91 ? -7.193 -1.425 -7.044 1.00 85.44 91 TYR A CA 1
ATOM 718 C C . TYR A 1 91 ? -6.290 -1.346 -8.267 1.00 85.44 91 TYR A C 1
ATOM 720 O O . TYR A 1 91 ? -6.573 -0.583 -9.183 1.00 85.44 91 TYR A O 1
ATOM 728 N N . ILE A 1 92 ? -5.247 -2.171 -8.290 1.00 88.44 92 ILE A N 1
ATOM 729 C CA . ILE A 1 92 ? -4.342 -2.321 -9.427 1.00 88.44 92 ILE A CA 1
ATOM 730 C C . ILE A 1 92 ? -4.373 -3.737 -9.992 1.00 88.44 92 ILE A C 1
ATOM 732 O O . ILE A 1 92 ? -4.443 -4.723 -9.248 1.00 88.44 92 ILE A O 1
ATOM 736 N N . THR A 1 93 ? -4.278 -3.836 -11.313 1.00 88.31 93 THR A N 1
ATOM 737 C CA . THR A 1 93 ? -4.031 -5.090 -12.034 1.00 88.31 93 THR A CA 1
ATOM 738 C C . THR A 1 93 ? -2.539 -5.202 -12.332 1.00 88.31 93 THR A C 1
ATOM 740 O O . THR A 1 93 ? -1.997 -4.473 -13.158 1.00 88.31 93 THR A O 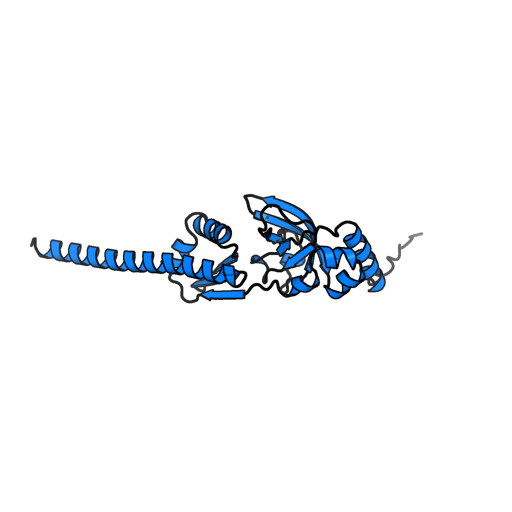1
ATOM 743 N N . VAL A 1 94 ? -1.841 -6.075 -11.603 1.00 86.06 94 VAL A N 1
ATOM 744 C CA . VAL A 1 94 ? -0.380 -6.201 -11.715 1.00 86.06 94 VAL A CA 1
ATOM 745 C C . VAL A 1 94 ? 0.005 -6.927 -13.003 1.00 86.06 94 VAL A C 1
ATOM 747 O O . VAL A 1 94 ? -0.526 -7.999 -13.284 1.00 86.06 94 VAL A O 1
ATOM 750 N N . LEU A 1 95 ? 0.947 -6.342 -13.744 1.00 85.81 95 LEU A N 1
ATOM 751 C CA . LEU A 1 95 ? 1.551 -6.905 -14.951 1.00 85.81 95 LEU A CA 1
ATOM 752 C C . LEU A 1 95 ? 2.783 -7.741 -14.617 1.00 85.81 95 LEU A C 1
ATOM 754 O O . LEU A 1 95 ? 2.891 -8.887 -15.037 1.00 85.81 95 LEU A O 1
ATOM 758 N N . SER A 1 96 ? 3.716 -7.157 -13.864 1.00 84.50 96 SER A N 1
ATOM 759 C CA . SER A 1 96 ? 4.967 -7.816 -13.496 1.00 84.50 96 SER A CA 1
ATOM 760 C C . SER A 1 96 ? 5.621 -7.157 -12.284 1.00 84.50 96 SER A C 1
ATOM 762 O O . SER A 1 96 ? 5.368 -5.988 -11.989 1.00 84.50 96 SER A O 1
ATOM 764 N N . SER A 1 97 ? 6.492 -7.892 -11.597 1.00 85.94 97 SER A N 1
ATOM 765 C CA . SER A 1 97 ? 7.420 -7.351 -10.605 1.00 85.94 97 SER A CA 1
ATOM 766 C C . SER A 1 97 ? 8.744 -6.923 -11.233 1.00 85.94 97 SER A C 1
ATOM 768 O O . SER A 1 97 ? 9.146 -7.455 -12.265 1.00 85.94 97 SER A O 1
ATOM 770 N N . SER A 1 98 ? 9.447 -5.997 -10.581 1.00 82.75 98 SER A N 1
ATOM 771 C CA . SER A 1 98 ? 10.765 -5.533 -11.022 1.00 82.75 98 SER A CA 1
ATOM 772 C C . SER A 1 98 ? 11.708 -5.296 -9.845 1.00 82.75 98 SER A C 1
ATOM 774 O O . SER A 1 98 ? 11.276 -5.091 -8.710 1.00 82.75 98 SER A O 1
ATOM 776 N N . ASP A 1 99 ? 13.004 -5.273 -10.144 1.00 83.88 99 ASP A N 1
ATOM 777 C CA . ASP A 1 99 ? 14.049 -4.785 -9.249 1.00 83.88 99 ASP A CA 1
ATOM 778 C C . ASP A 1 99 ? 14.384 -3.306 -9.531 1.00 83.88 99 ASP A C 1
ATOM 780 O O . ASP A 1 99 ? 14.272 -2.835 -10.667 1.00 83.88 99 ASP A O 1
ATOM 784 N N . LEU A 1 100 ? 14.786 -2.563 -8.494 1.00 81.75 100 LEU A N 1
ATOM 785 C CA . LEU A 1 100 ? 15.076 -1.129 -8.590 1.00 81.75 100 LEU A CA 1
ATOM 786 C C . LEU A 1 100 ? 16.356 -0.833 -9.388 1.00 81.75 100 LEU A C 1
ATOM 788 O O . LEU A 1 100 ? 16.386 0.133 -10.153 1.00 81.75 100 LEU A O 1
ATOM 792 N N . HIS A 1 101 ? 17.397 -1.656 -9.236 1.00 83.94 101 HIS A N 1
ATOM 793 C CA . HIS A 1 101 ? 18.649 -1.508 -9.981 1.00 83.94 101 HIS A CA 1
ATOM 794 C C . HIS A 1 101 ? 18.408 -1.750 -11.474 1.00 83.94 101 HIS A C 1
ATOM 796 O O . HIS A 1 101 ? 18.921 -1.017 -12.325 1.00 83.94 101 HIS A O 1
ATOM 802 N N . TRP A 1 102 ? 17.569 -2.733 -11.807 1.00 84.12 102 TRP A N 1
ATOM 803 C CA . TRP A 1 102 ? 17.150 -2.951 -13.191 1.00 84.12 102 TRP A CA 1
ATOM 804 C C . TRP A 1 102 ? 16.415 -1.728 -13.763 1.00 84.12 102 TRP A C 1
ATOM 806 O O . TRP A 1 102 ? 16.789 -1.249 -14.835 1.00 84.12 102 TRP A O 1
ATOM 816 N N . LEU A 1 103 ? 15.461 -1.137 -13.029 1.00 79.44 103 LEU A N 1
ATOM 817 C CA . LEU A 1 103 ? 14.736 0.066 -13.479 1.00 79.44 103 LEU A CA 1
ATOM 818 C C . LEU A 1 103 ? 15.669 1.242 -13.790 1.00 79.44 103 LEU A C 1
ATOM 820 O O . LEU A 1 103 ? 15.499 1.924 -14.804 1.00 79.44 103 LEU A O 1
ATOM 824 N N . GLN A 1 104 ? 16.678 1.456 -12.942 1.00 84.69 104 GLN A N 1
ATOM 825 C CA . GLN A 1 104 ? 17.684 2.495 -13.151 1.00 84.69 104 GLN A CA 1
ATOM 826 C C . GLN A 1 104 ? 18.479 2.273 -14.447 1.00 84.69 104 GLN A C 1
ATOM 828 O O . GLN A 1 104 ? 18.811 3.243 -15.134 1.00 84.69 104 GLN A O 1
ATOM 833 N N . SER A 1 105 ? 18.765 1.012 -14.791 1.00 84.88 105 SER A N 1
ATOM 834 C CA . SER A 1 105 ? 19.481 0.656 -16.022 1.00 84.88 105 SER A CA 1
ATOM 835 C C . SER A 1 105 ? 18.645 0.871 -17.289 1.00 84.88 105 SER A C 1
ATOM 837 O O . SER A 1 105 ? 19.197 1.251 -18.320 1.00 84.88 105 SER A O 1
ATOM 839 N N . VAL A 1 106 ? 17.321 0.694 -17.203 1.00 82.44 106 VAL A N 1
ATOM 840 C CA . VAL A 1 106 ? 16.397 0.850 -18.338 1.00 82.44 106 VAL A CA 1
ATOM 841 C C . VAL A 1 106 ? 16.105 2.321 -18.639 1.00 82.44 106 VAL A C 1
ATOM 843 O O . VAL A 1 106 ? 16.087 2.711 -19.804 1.00 82.44 106 VAL A O 1
ATOM 846 N N . SER A 1 107 ? 15.903 3.165 -17.619 1.00 80.81 107 SER A N 1
ATOM 847 C CA . SER A 1 107 ? 15.757 4.615 -17.823 1.00 80.81 107 SER A CA 1
ATOM 848 C C . SER A 1 107 ? 16.259 5.431 -16.641 1.00 80.81 107 SER A C 1
ATOM 850 O O . SER A 1 107 ? 15.556 5.668 -15.655 1.00 80.81 107 SER A O 1
ATOM 852 N N . ARG A 1 108 ? 17.466 5.979 -16.795 1.00 83.50 108 ARG A N 1
ATOM 853 C CA . ARG A 1 108 ? 18.036 6.917 -15.822 1.00 83.50 108 ARG A CA 1
ATOM 854 C C . ARG A 1 108 ? 17.216 8.206 -15.703 1.00 83.50 108 ARG A C 1
ATOM 856 O O . ARG A 1 108 ? 17.062 8.716 -14.602 1.00 83.50 108 ARG A O 1
ATOM 863 N N . GLN A 1 109 ? 16.683 8.724 -16.812 1.00 81.31 109 GLN A N 1
ATOM 864 C CA . GLN A 1 109 ? 15.914 9.977 -16.810 1.00 81.31 109 GLN A CA 1
ATOM 865 C C . GLN A 1 109 ? 14.638 9.854 -15.978 1.00 81.31 109 GLN A C 1
ATOM 867 O O . GLN A 1 109 ? 14.382 10.696 -15.118 1.00 81.31 109 GLN A O 1
ATOM 872 N N . TRP A 1 110 ? 13.868 8.784 -16.196 1.00 80.25 110 TRP A N 1
ATOM 873 C CA . TRP A 1 110 ? 12.684 8.524 -15.387 1.00 80.25 110 TRP A CA 1
ATOM 874 C C . TRP A 1 110 ? 13.064 8.294 -13.925 1.00 80.25 110 TRP A C 1
ATOM 876 O O . TRP A 1 110 ? 12.442 8.873 -13.039 1.00 80.25 110 TRP A O 1
ATOM 886 N N . PHE A 1 111 ? 14.125 7.518 -13.675 1.00 82.00 111 PHE A N 1
ATOM 887 C CA . PHE A 1 111 ? 14.580 7.221 -12.319 1.00 82.00 111 PHE A CA 1
ATOM 888 C C . PHE A 1 111 ? 14.901 8.503 -11.545 1.00 82.00 111 PHE A C 1
ATOM 890 O O . PHE A 1 111 ? 14.505 8.648 -10.393 1.00 82.00 111 PHE A O 1
ATOM 897 N N . THR A 1 112 ? 15.542 9.479 -12.187 1.00 82.81 112 THR A N 1
ATOM 898 C CA . THR A 1 112 ? 15.750 10.808 -11.602 1.00 82.81 112 THR A CA 1
ATOM 899 C C . THR A 1 112 ? 14.432 11.561 -11.391 1.00 82.81 112 THR A C 1
ATOM 901 O O . THR A 1 112 ? 14.242 12.149 -10.329 1.00 82.81 112 THR A O 1
ATOM 904 N N . ALA A 1 113 ? 13.503 11.521 -12.352 1.00 79.06 113 ALA A N 1
ATOM 905 C CA . ALA A 1 113 ? 12.224 12.233 -12.271 1.00 79.06 113 ALA A CA 1
ATOM 906 C C . ALA A 1 113 ? 11.338 11.769 -11.100 1.00 79.06 113 ALA A C 1
ATOM 908 O O . ALA A 1 113 ? 10.722 12.598 -10.434 1.00 79.06 113 ALA A O 1
ATOM 909 N N . VAL A 1 114 ? 11.314 10.465 -10.800 1.00 76.69 114 VAL A N 1
ATOM 910 C CA . VAL A 1 114 ? 10.573 9.916 -9.645 1.00 76.69 114 VAL A CA 1
ATOM 911 C C . VAL A 1 114 ? 11.356 9.957 -8.334 1.00 76.69 114 VAL A C 1
ATOM 913 O O . VAL A 1 114 ? 10.881 9.438 -7.323 1.00 76.69 114 VAL A O 1
ATOM 916 N N . ASN A 1 115 ? 12.558 10.540 -8.335 1.00 79.75 115 ASN A N 1
ATOM 917 C CA . ASN A 1 115 ? 13.472 10.506 -7.199 1.00 79.75 115 ASN A CA 1
ATOM 918 C C . ASN A 1 115 ? 13.751 9.060 -6.733 1.00 79.75 115 ASN A C 1
ATOM 920 O O . ASN A 1 115 ? 13.591 8.712 -5.560 1.00 79.75 115 ASN A O 1
ATOM 924 N N . GLY A 1 116 ? 14.138 8.213 -7.690 1.00 79.12 116 GLY A N 1
ATOM 925 C CA . GLY A 1 116 ? 14.366 6.775 -7.544 1.00 79.12 116 GLY A CA 1
ATOM 926 C C . GLY A 1 116 ? 15.302 6.420 -6.392 1.00 79.12 116 GLY A C 1
ATOM 927 O O . GLY A 1 116 ? 15.038 5.473 -5.649 1.00 79.12 116 GLY A O 1
ATOM 928 N N . ASP A 1 117 ? 16.320 7.255 -6.171 1.00 81.38 117 ASP A N 1
ATOM 929 C CA . ASP A 1 117 ? 17.260 7.132 -5.057 1.00 81.38 117 ASP A CA 1
ATOM 930 C C . ASP A 1 117 ? 16.569 7.179 -3.695 1.00 81.38 117 ASP A C 1
ATOM 932 O O . ASP A 1 117 ? 17.105 6.640 -2.746 1.00 81.38 117 ASP A O 1
ATOM 936 N N . ASN A 1 118 ? 15.377 7.763 -3.564 1.00 78.12 118 ASN A N 1
ATOM 937 C CA . ASN A 1 118 ? 14.638 7.831 -2.302 1.00 78.12 118 ASN A CA 1
ATOM 938 C C . ASN A 1 118 ? 13.487 6.817 -2.209 1.00 78.12 118 ASN A C 1
ATOM 940 O O . ASN A 1 118 ? 12.830 6.728 -1.169 1.00 78.12 118 ASN A O 1
ATOM 944 N N . LEU A 1 119 ? 13.237 6.009 -3.248 1.00 77.62 119 LEU A N 1
ATOM 945 C CA . LEU A 1 119 ? 12.146 5.026 -3.224 1.00 77.62 119 LEU A CA 1
ATOM 946 C C . LEU A 1 119 ? 12.365 3.937 -2.169 1.00 77.62 119 LEU A C 1
ATOM 948 O O . LEU A 1 119 ? 11.402 3.459 -1.574 1.00 77.62 119 LEU A O 1
ATOM 952 N N . HIS A 1 120 ? 13.616 3.568 -1.888 1.00 71.75 120 HIS A N 1
ATOM 953 C CA . HIS A 1 120 ? 13.936 2.599 -0.836 1.00 71.75 120 HIS A CA 1
ATOM 954 C C . HIS A 1 120 ? 13.634 3.130 0.577 1.00 71.75 120 HIS A C 1
ATOM 956 O O . HIS A 1 120 ? 13.344 2.345 1.478 1.00 71.75 120 HIS A O 1
ATOM 962 N N . ALA A 1 121 ? 13.650 4.456 0.771 1.00 69.50 121 ALA A N 1
ATOM 963 C CA . ALA A 1 121 ? 13.316 5.093 2.044 1.00 69.50 121 ALA A CA 1
ATOM 964 C C . ALA A 1 121 ? 11.809 5.047 2.349 1.00 69.50 121 ALA A C 1
ATOM 966 O O . ALA A 1 121 ? 11.392 5.308 3.480 1.00 69.50 121 ALA A O 1
ATOM 967 N N . ILE A 1 122 ? 10.974 4.691 1.364 1.00 70.88 122 ILE A N 1
ATOM 968 C CA . ILE A 1 122 ? 9.555 4.411 1.578 1.00 70.88 122 ILE A CA 1
ATOM 969 C C . ILE A 1 122 ? 9.437 3.041 2.264 1.00 70.88 122 ILE A C 1
ATOM 971 O O . ILE A 1 122 ? 9.291 1.981 1.638 1.00 70.88 122 ILE A O 1
ATOM 975 N N . SER A 1 123 ? 9.498 3.086 3.592 1.00 67.50 123 SER A N 1
ATOM 976 C CA . SER A 1 123 ? 9.231 1.965 4.481 1.00 67.50 123 SER A CA 1
ATOM 977 C C . SER A 1 123 ? 7.934 2.193 5.256 1.00 67.50 123 SER A C 1
ATOM 979 O O . SER A 1 123 ? 7.595 3.303 5.679 1.00 67.50 123 SER A O 1
ATOM 981 N N . TYR A 1 124 ? 7.178 1.112 5.403 1.00 73.56 124 TYR A N 1
ATOM 982 C CA . TYR A 1 124 ? 6.039 1.051 6.301 1.00 73.56 124 TYR A CA 1
ATOM 983 C C . TYR A 1 124 ? 6.485 0.285 7.536 1.00 73.56 124 TYR A C 1
ATOM 985 O O . TYR A 1 124 ? 7.050 -0.805 7.438 1.00 73.56 124 TYR A O 1
ATOM 993 N N . GLU A 1 125 ? 6.245 0.881 8.691 1.00 76.50 125 GLU A N 1
ATOM 994 C CA . GLU A 1 125 ? 6.420 0.238 9.983 1.00 76.50 125 GLU A CA 1
ATOM 995 C C . GLU A 1 125 ? 5.109 -0.451 10.361 1.00 76.50 125 GLU A C 1
ATOM 997 O O . GLU A 1 125 ? 4.029 -0.068 9.890 1.00 76.50 125 GLU A O 1
ATOM 1002 N N . ASN A 1 126 ? 5.201 -1.471 11.214 1.00 79.44 126 ASN A N 1
ATOM 1003 C CA . ASN A 1 126 ? 4.028 -2.116 11.778 1.00 79.44 126 ASN A CA 1
ATOM 1004 C C . ASN A 1 126 ? 3.933 -1.887 13.290 1.00 79.44 126 ASN A C 1
ATOM 1006 O O . ASN A 1 126 ? 4.929 -1.683 13.982 1.00 79.44 126 ASN A O 1
ATOM 1010 N N . CYS A 1 127 ? 2.704 -1.888 13.791 1.00 83.19 127 CYS A N 1
ATOM 1011 C CA . CYS A 1 127 ? 2.404 -1.920 15.212 1.00 83.19 127 CYS A CA 1
ATOM 1012 C C . CYS A 1 127 ? 1.336 -2.983 15.439 1.00 83.19 127 CYS A C 1
ATOM 1014 O O . CYS A 1 127 ? 0.263 -2.923 14.835 1.00 83.19 127 CYS A O 1
ATOM 1016 N N . VAL A 1 128 ? 1.649 -3.955 16.291 1.00 85.06 128 VAL A N 1
ATOM 1017 C CA . VAL A 1 128 ? 0.729 -5.021 16.683 1.00 85.06 128 VAL A CA 1
ATOM 1018 C C . VAL A 1 128 ? 0.228 -4.717 18.088 1.00 85.06 128 VAL A C 1
ATOM 1020 O O . VAL A 1 128 ? 1.017 -4.513 19.009 1.00 85.06 128 VAL A O 1
ATOM 1023 N N . LEU A 1 129 ? -1.089 -4.668 18.239 1.00 82.44 129 LEU A N 1
ATOM 1024 C CA . LEU A 1 129 ? -1.767 -4.567 19.520 1.00 82.44 129 LEU A CA 1
ATOM 1025 C C . LEU A 1 129 ? -2.466 -5.900 19.784 1.00 82.44 129 LEU A C 1
ATOM 1027 O O . LEU A 1 129 ? -3.352 -6.306 19.031 1.00 82.44 129 LEU A O 1
ATOM 1031 N N . GLU A 1 130 ? -2.056 -6.580 20.847 1.00 84.25 130 GLU A N 1
ATOM 1032 C CA . GLU A 1 130 ? -2.585 -7.886 21.244 1.00 84.25 130 GLU A CA 1
ATOM 1033 C C . GLU A 1 130 ? -3.527 -7.762 22.444 1.00 84.25 130 GLU A C 1
ATOM 1035 O O . GLU A 1 130 ? -3.523 -6.754 23.157 1.00 84.25 130 GLU A O 1
ATOM 1040 N N . ASN A 1 131 ? -4.328 -8.805 22.684 1.00 78.88 131 ASN A N 1
ATOM 1041 C CA . ASN A 1 131 ? -5.252 -8.894 23.820 1.00 78.88 131 ASN A CA 1
ATOM 1042 C C . ASN A 1 131 ? -6.266 -7.735 23.885 1.00 78.88 131 ASN A C 1
ATOM 1044 O O . ASN A 1 131 ? -6.667 -7.285 24.962 1.00 78.88 131 ASN A O 1
ATOM 1048 N N . ILE A 1 132 ? -6.710 -7.240 22.726 1.00 79.88 132 ILE A N 1
ATOM 1049 C CA . ILE A 1 132 ? -7.687 -6.156 22.665 1.00 79.88 132 ILE A CA 1
ATOM 1050 C C . ILE A 1 132 ? -9.082 -6.711 22.953 1.00 79.88 132 ILE A C 1
ATOM 1052 O O . ILE A 1 132 ? -9.622 -7.517 22.199 1.00 79.88 132 ILE A O 1
ATOM 1056 N N . GLY A 1 133 ? -9.724 -6.206 24.009 1.00 78.69 133 GLY A N 1
ATOM 1057 C CA . GLY A 1 133 ? -11.090 -6.599 24.352 1.00 78.69 133 GLY A CA 1
ATOM 1058 C C . GLY A 1 133 ? -12.083 -6.401 23.195 1.00 78.69 133 GLY A C 1
ATOM 1059 O O . GLY A 1 133 ? -12.074 -5.379 22.502 1.00 78.69 133 GLY A O 1
ATOM 1060 N N . ALA A 1 134 ? -13.011 -7.348 23.028 1.00 81.06 134 ALA A N 1
ATOM 1061 C CA . ALA A 1 134 ? -13.980 -7.373 21.924 1.00 81.06 134 ALA A CA 1
ATOM 1062 C C . ALA A 1 134 ? -14.825 -6.088 21.788 1.00 81.06 134 ALA A C 1
ATOM 1064 O O . ALA A 1 134 ? -15.299 -5.750 20.700 1.00 81.06 134 ALA A O 1
ATOM 1065 N N . THR A 1 135 ? -15.044 -5.361 22.886 1.00 80.81 135 THR A N 1
ATOM 1066 C CA . THR A 1 135 ? -15.737 -4.063 22.890 1.00 80.81 135 THR A CA 1
ATOM 1067 C C . THR A 1 135 ? -14.911 -2.978 22.200 1.00 80.81 135 THR A C 1
ATOM 1069 O O . THR A 1 135 ? -15.449 -2.227 21.386 1.00 80.81 135 THR A O 1
ATOM 1072 N N . LEU A 1 136 ? -13.602 -2.928 22.465 1.00 80.00 136 LEU A N 1
ATOM 1073 C CA . LEU A 1 136 ? -12.692 -1.972 21.841 1.00 80.00 136 LEU A CA 1
ATOM 1074 C C . LEU A 1 136 ? -12.472 -2.311 20.361 1.00 80.00 136 LEU A C 1
ATOM 1076 O O . LEU A 1 136 ? -12.567 -1.414 19.526 1.00 80.00 136 LEU A O 1
ATOM 1080 N N . LEU A 1 137 ? -12.320 -3.593 20.007 1.00 84.00 137 LEU A N 1
ATOM 1081 C CA . LEU A 1 137 ? -12.260 -4.019 18.600 1.00 84.00 137 LEU A CA 1
ATOM 1082 C C . LEU A 1 137 ? -13.513 -3.596 17.821 1.00 84.00 137 LEU A C 1
ATOM 1084 O O . LEU A 1 137 ? -13.414 -2.967 16.767 1.00 84.00 137 LEU A O 1
ATOM 1088 N N . ARG A 1 138 ? -14.711 -3.859 18.362 1.00 83.69 138 ARG A N 1
ATOM 1089 C CA . ARG A 1 138 ? -15.974 -3.420 17.739 1.00 83.69 138 ARG A CA 1
ATOM 1090 C C . ARG A 1 138 ? -16.079 -1.903 17.624 1.00 83.69 138 ARG A C 1
ATOM 1092 O O . ARG A 1 138 ? -16.625 -1.403 16.643 1.00 83.69 138 ARG A O 1
ATOM 1099 N N . ALA A 1 139 ? -15.552 -1.161 18.590 1.00 82.31 139 ALA A N 1
ATOM 1100 C CA . ALA A 1 139 ? -15.539 0.293 18.551 1.00 82.31 139 ALA A CA 1
ATOM 1101 C C . ALA A 1 139 ? -14.576 0.874 17.505 1.00 82.31 139 ALA A C 1
ATOM 1103 O O . ALA A 1 139 ? -14.899 1.887 16.863 1.00 82.31 139 ALA A O 1
ATOM 1104 N N . VAL A 1 140 ? -13.401 0.260 17.349 1.00 83.06 140 VAL A N 1
ATOM 1105 C CA . VAL A 1 140 ? -12.420 0.619 16.319 1.00 83.06 140 VAL A CA 1
ATOM 1106 C C . VAL A 1 140 ? -13.006 0.340 14.939 1.00 83.06 140 VAL A C 1
ATOM 1108 O O . VAL A 1 140 ? -13.026 1.250 14.115 1.00 83.06 140 VAL A O 1
ATOM 1111 N N . VAL A 1 141 ? -13.600 -0.838 14.734 1.00 84.94 141 VAL A N 1
ATOM 1112 C CA . VAL A 1 141 ? -14.187 -1.225 13.441 1.00 84.94 141 VAL A CA 1
ATOM 1113 C C . VAL A 1 141 ? -15.448 -0.417 13.111 1.00 84.94 141 VAL A C 1
ATOM 1115 O O . VAL A 1 141 ? -15.601 0.111 12.007 1.00 84.94 141 VAL A O 1
ATOM 1118 N N . GLY A 1 142 ? -16.338 -0.240 14.088 1.00 83.31 142 GLY A N 1
ATOM 1119 C CA . GLY A 1 142 ? -17.634 0.410 13.899 1.00 83.31 142 GLY A CA 1
ATOM 1120 C C . GLY A 1 142 ? -18.636 -0.444 13.114 1.00 83.31 142 GLY A C 1
ATOM 1121 O O . GLY A 1 142 ? -18.367 -1.572 12.705 1.00 83.31 142 GLY A O 1
ATOM 1122 N N . LYS A 1 143 ? -19.841 0.094 12.901 1.00 82.00 143 LYS A N 1
ATOM 1123 C CA . LYS A 1 143 ? -20.890 -0.590 12.130 1.00 82.00 143 LYS A CA 1
ATOM 1124 C C . LYS A 1 143 ? -20.525 -0.567 10.642 1.00 82.00 143 LYS A C 1
ATOM 1126 O O . LYS A 1 143 ? -20.245 0.501 10.110 1.00 82.00 143 LYS A O 1
ATOM 1131 N N . ARG A 1 144 ? -20.563 -1.721 9.961 1.00 77.06 144 ARG A N 1
ATOM 1132 C CA . ARG A 1 144 ? -20.182 -1.852 8.533 1.00 77.06 144 ARG A CA 1
ATOM 1133 C C . ARG A 1 144 ? -18.783 -1.278 8.224 1.00 77.06 144 ARG A C 1
ATOM 1135 O O . ARG A 1 144 ? -18.601 -0.657 7.186 1.00 77.06 144 ARG A O 1
ATOM 1142 N N . ASN A 1 145 ? -17.822 -1.442 9.136 1.00 77.94 145 ASN A N 1
ATOM 1143 C CA . ASN A 1 145 ? -16.443 -0.947 9.003 1.00 77.94 145 ASN A CA 1
ATOM 1144 C C . ASN A 1 145 ? -16.306 0.582 8.857 1.00 77.94 145 ASN A C 1
ATOM 1146 O O . ASN A 1 145 ? -15.242 1.068 8.496 1.00 77.94 145 ASN A O 1
ATOM 1150 N N . CYS A 1 146 ? -17.347 1.371 9.152 1.00 78.38 146 CYS A N 1
ATOM 1151 C CA . CYS A 1 146 ? -17.320 2.815 8.901 1.00 78.38 146 CYS A CA 1
ATOM 1152 C C . CYS A 1 146 ? -16.212 3.553 9.670 1.00 78.38 146 CYS A C 1
ATOM 1154 O O . CYS A 1 146 ? -15.612 4.491 9.152 1.00 78.38 146 CYS A O 1
ATOM 1156 N N . ASN A 1 147 ? -15.928 3.127 10.903 1.00 81.88 147 ASN A N 1
ATOM 1157 C CA . ASN A 1 147 ? -14.892 3.744 11.722 1.00 81.88 147 ASN A CA 1
ATOM 1158 C C . ASN A 1 147 ? -13.500 3.291 11.293 1.00 81.88 147 ASN A C 1
ATOM 1160 O O . ASN A 1 147 ? -12.580 4.101 11.358 1.00 81.88 147 ASN A O 1
ATOM 1164 N N . LEU A 1 148 ? -13.366 2.030 10.871 1.00 82.06 148 LEU A N 1
ATOM 1165 C CA . LEU A 1 148 ? -12.132 1.501 10.302 1.00 82.06 148 LEU A CA 1
ATOM 1166 C C . LEU A 1 148 ? -11.769 2.277 9.039 1.00 82.06 148 LEU A C 1
ATOM 1168 O O . LEU A 1 148 ? -10.696 2.857 8.991 1.00 82.06 148 LEU A O 1
ATOM 1172 N N . ASN A 1 149 ? -12.699 2.386 8.087 1.00 76.94 149 ASN A N 1
ATOM 1173 C CA . ASN A 1 149 ? -12.478 3.108 6.834 1.00 76.94 149 ASN A CA 1
ATOM 1174 C C . ASN A 1 149 ? -12.096 4.566 7.100 1.00 76.94 149 ASN A C 1
ATOM 1176 O O . ASN A 1 149 ? -11.087 5.038 6.599 1.00 76.94 149 ASN A O 1
ATOM 1180 N N . LYS A 1 150 ? -12.830 5.256 7.984 1.00 79.62 150 LYS A N 1
ATOM 1181 C CA . LYS A 1 150 ? -12.499 6.634 8.362 1.00 79.62 150 LYS A CA 1
ATOM 1182 C C . LYS A 1 150 ? -11.111 6.747 8.999 1.00 79.62 150 LYS A C 1
ATOM 1184 O O . LYS A 1 150 ? -10.422 7.741 8.790 1.00 79.62 150 LYS A O 1
ATOM 1189 N N . LEU A 1 151 ? -10.713 5.772 9.815 1.00 81.00 151 LEU A N 1
ATOM 1190 C CA . LEU A 1 151 ? -9.391 5.736 10.434 1.00 81.00 151 LEU A CA 1
ATOM 1191 C C . LEU A 1 151 ? -8.302 5.527 9.376 1.00 81.00 151 LEU A C 1
ATOM 1193 O O . LEU A 1 151 ? -7.340 6.294 9.362 1.00 81.00 151 LEU A O 1
ATOM 1197 N N . GLU A 1 152 ? -8.480 4.556 8.480 1.00 79.19 152 GLU A N 1
ATOM 1198 C CA . GLU A 1 152 ? -7.570 4.306 7.358 1.00 79.19 152 GLU A CA 1
ATOM 1199 C C . GLU A 1 152 ? -7.442 5.554 6.466 1.00 79.19 152 GLU A C 1
ATOM 1201 O O . GLU A 1 152 ? -6.330 6.004 6.208 1.00 79.19 152 GLU A O 1
ATOM 1206 N N . GLU A 1 153 ? -8.556 6.200 6.109 1.00 72.25 153 GLU A N 1
ATOM 1207 C CA . GLU A 1 153 ? -8.589 7.447 5.327 1.00 72.25 153 GLU A CA 1
ATOM 1208 C C . GLU A 1 153 ? -7.883 8.609 6.045 1.00 72.25 153 GLU A C 1
ATOM 1210 O O . GLU A 1 153 ? -7.072 9.320 5.456 1.00 72.25 153 GLU A O 1
ATOM 1215 N N . THR A 1 154 ? -8.155 8.809 7.339 1.00 75.94 154 THR A N 1
ATOM 1216 C CA . THR A 1 154 ? -7.613 9.960 8.089 1.00 75.94 154 THR A CA 1
ATOM 1217 C C . THR A 1 154 ? -6.121 9.809 8.368 1.00 75.94 154 THR A C 1
ATOM 1219 O O . THR A 1 154 ? -5.375 10.789 8.396 1.00 75.94 154 THR A O 1
ATOM 1222 N N . THR A 1 155 ? -5.685 8.585 8.657 1.00 76.44 155 THR A N 1
ATOM 1223 C CA . THR A 1 155 ? -4.308 8.320 9.092 1.00 76.44 155 THR A CA 1
ATOM 1224 C C . THR A 1 155 ? -3.424 7.821 7.970 1.00 76.44 155 THR A C 1
ATOM 1226 O O . THR A 1 155 ? -2.211 7.803 8.150 1.00 76.44 155 THR A O 1
ATOM 1229 N N . GLN A 1 156 ? -3.999 7.464 6.818 1.00 71.75 156 GLN A N 1
ATOM 1230 C CA . GLN A 1 156 ? -3.285 6.822 5.713 1.00 71.75 156 GLN A CA 1
ATOM 1231 C C . GLN A 1 156 ? -2.544 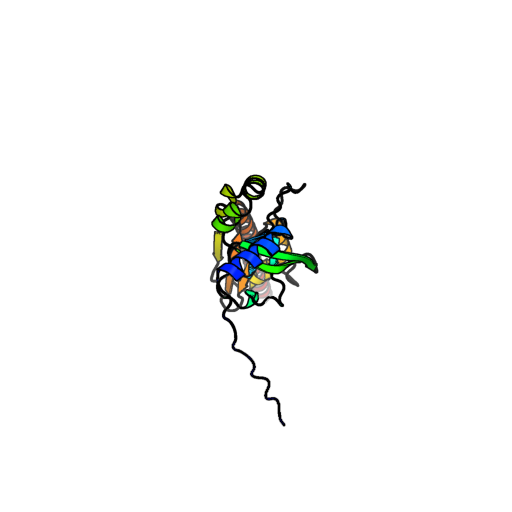5.558 6.188 1.00 71.75 156 GLN A C 1
ATOM 1233 O O . GLN A 1 156 ? -1.443 5.241 5.729 1.00 71.75 156 GLN A O 1
ATOM 1238 N N . ALA A 1 157 ? -3.132 4.878 7.174 1.00 77.38 157 ALA A N 1
ATOM 1239 C CA . ALA A 1 157 ? -2.678 3.608 7.712 1.00 77.38 157 ALA A CA 1
ATOM 1240 C C . ALA A 1 157 ? -3.569 2.492 7.173 1.00 77.38 157 ALA A C 1
ATOM 1242 O O . ALA A 1 157 ? -4.748 2.710 6.900 1.00 77.38 157 ALA A O 1
ATOM 1243 N N . VAL A 1 158 ? -3.020 1.289 7.073 1.00 77.88 158 VAL A N 1
ATOM 1244 C CA . VAL A 1 158 ? -3.804 0.085 6.807 1.00 77.88 158 VAL A CA 1
ATOM 1245 C C . VAL A 1 158 ? -3.934 -0.706 8.090 1.00 77.88 158 VAL A C 1
ATOM 1247 O O . VAL A 1 158 ? -2.953 -0.862 8.819 1.00 77.88 158 VAL A O 1
ATOM 1250 N N . ILE A 1 159 ? -5.142 -1.178 8.380 1.00 80.62 159 ILE A N 1
ATOM 1251 C CA . ILE A 1 159 ? -5.452 -1.825 9.647 1.00 80.62 159 ILE A CA 1
ATOM 1252 C C . ILE A 1 159 ? -6.088 -3.187 9.394 1.00 80.62 159 ILE A C 1
ATOM 1254 O O . ILE A 1 159 ? -7.129 -3.317 8.749 1.00 80.62 159 ILE A O 1
ATOM 1258 N N . ASP A 1 160 ? -5.465 -4.214 9.957 1.00 82.38 160 ASP A N 1
ATOM 1259 C CA . ASP A 1 160 ? -5.994 -5.567 10.017 1.00 82.38 160 ASP A CA 1
ATOM 1260 C C . ASP A 1 160 ? -6.539 -5.858 11.410 1.00 82.38 160 ASP A C 1
ATOM 1262 O O . ASP A 1 160 ? -5.973 -5.451 12.425 1.00 82.38 160 ASP A O 1
ATOM 1266 N N . VAL A 1 161 ? -7.674 -6.550 11.441 1.00 82.88 161 VAL A N 1
ATOM 1267 C CA . VAL A 1 161 ? -8.374 -6.897 12.672 1.00 82.88 161 VAL A CA 1
ATOM 1268 C C . VAL A 1 161 ? -8.628 -8.391 12.661 1.00 82.88 161 VAL A C 1
ATOM 1270 O O . VAL A 1 161 ? -9.428 -8.885 11.863 1.00 82.88 161 VAL A O 1
ATOM 1273 N N . ASP A 1 162 ? -7.978 -9.079 13.589 1.00 83.12 162 ASP A N 1
ATOM 1274 C CA . ASP A 1 162 ? -8.170 -10.493 13.853 1.00 83.12 162 ASP A CA 1
ATOM 1275 C C . ASP A 1 162 ? -9.006 -10.657 15.125 1.00 83.12 162 ASP A C 1
ATOM 1277 O O . ASP A 1 162 ? -8.542 -10.483 16.254 1.00 83.12 162 ASP A O 1
ATOM 1281 N N . TYR A 1 163 ? -10.283 -10.986 14.937 1.00 81.75 163 TYR A N 1
ATOM 1282 C CA . TYR A 1 163 ? -11.209 -11.202 16.046 1.00 81.75 163 TYR A CA 1
ATOM 1283 C C . TYR A 1 163 ? -10.946 -12.496 16.816 1.00 81.75 163 TYR A C 1
ATOM 1285 O O . TYR A 1 163 ? -11.383 -12.595 17.961 1.00 81.75 163 TYR A O 1
ATOM 1293 N N . ARG A 1 164 ? -10.291 -13.491 16.204 1.00 83.00 164 ARG A N 1
ATOM 1294 C CA . ARG A 1 164 ? -10.022 -14.780 16.856 1.00 83.00 164 ARG A CA 1
ATOM 1295 C C . ARG A 1 164 ? -8.889 -14.624 17.853 1.00 83.00 164 ARG A C 1
ATOM 1297 O O . ARG A 1 164 ? -9.016 -15.048 18.995 1.00 83.00 164 ARG A O 1
ATOM 1304 N N . GLU A 1 165 ? -7.831 -13.948 17.425 1.00 83.25 165 GLU A N 1
ATOM 1305 C CA . GLU A 1 165 ? -6.643 -13.699 18.246 1.00 83.25 165 GLU A CA 1
AT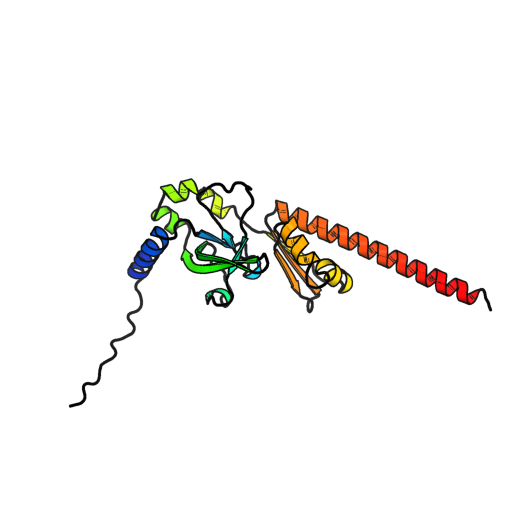OM 1306 C C . GLU A 1 165 ? -6.743 -12.401 19.060 1.00 83.25 165 GLU A C 1
ATOM 1308 O O . GLU A 1 165 ? -5.824 -12.046 19.790 1.00 83.25 165 GLU A O 1
ATOM 1313 N N . SER A 1 166 ? -7.869 -11.681 18.964 1.00 82.12 166 SER A N 1
ATOM 1314 C CA . SER A 1 166 ? -8.059 -10.371 19.603 1.00 82.12 166 SER A CA 1
ATOM 1315 C C . SER A 1 166 ? -6.908 -9.402 19.298 1.00 82.12 166 SER A C 1
ATOM 1317 O O . SER A 1 166 ? -6.432 -8.669 20.172 1.00 82.12 166 SER A O 1
ATOM 1319 N N . ARG A 1 167 ? -6.454 -9.422 18.042 1.00 81.12 167 ARG A N 1
ATOM 1320 C CA . ARG A 1 167 ? -5.260 -8.725 17.567 1.00 81.12 167 ARG A CA 1
ATOM 1321 C C . ARG A 1 167 ? -5.634 -7.654 16.553 1.00 81.12 167 ARG A C 1
ATOM 1323 O O . ARG A 1 167 ? -6.485 -7.860 15.686 1.00 81.12 167 ARG A O 1
ATOM 1330 N N . LEU A 1 168 ? -4.978 -6.507 16.659 1.00 84.94 168 LEU A N 1
ATOM 1331 C CA . LEU A 1 168 ? -5.061 -5.429 15.685 1.00 84.94 168 LEU A CA 1
ATOM 1332 C C . LEU A 1 168 ? -3.659 -5.111 15.185 1.00 84.94 168 LEU A C 1
ATOM 1334 O O . LEU A 1 168 ? -2.770 -4.813 15.981 1.00 84.94 168 LEU A O 1
ATOM 1338 N N . THR A 1 169 ? -3.479 -5.139 13.872 1.00 84.19 169 THR A N 1
ATOM 1339 C CA . THR A 1 169 ? -2.198 -4.829 13.239 1.00 84.19 169 THR A CA 1
ATOM 1340 C C . THR A 1 169 ? -2.346 -3.582 12.388 1.00 84.19 169 THR A C 1
ATOM 1342 O O . THR A 1 169 ? -3.258 -3.485 11.572 1.00 84.19 169 THR A O 1
ATOM 1345 N N . ILE A 1 170 ? -1.457 -2.615 12.587 1.00 84.25 170 ILE A N 1
ATOM 1346 C CA . ILE A 1 170 ? -1.441 -1.337 11.875 1.00 84.25 170 ILE A CA 1
ATOM 1347 C C . ILE A 1 170 ? -0.173 -1.284 11.042 1.00 84.25 170 ILE A C 1
ATOM 1349 O O . ILE A 1 170 ? 0.909 -1.468 11.593 1.00 84.25 170 ILE A O 1
ATOM 1353 N N . TRP A 1 171 ? -0.293 -0.960 9.760 1.00 81.81 171 TRP A N 1
ATOM 1354 C CA . TRP A 1 171 ? 0.837 -0.640 8.892 1.00 81.81 171 TRP A CA 1
ATOM 1355 C C . TRP A 1 171 ? 0.733 0.801 8.424 1.00 81.81 171 TRP A C 1
ATOM 1357 O O . TRP A 1 171 ? -0.284 1.210 7.861 1.00 81.81 171 TRP A O 1
ATOM 1367 N N . ALA A 1 172 ? 1.787 1.579 8.637 1.00 76.88 172 ALA A N 1
ATOM 1368 C CA . ALA A 1 172 ? 1.842 2.964 8.190 1.00 76.88 172 ALA A CA 1
ATOM 1369 C C . ALA A 1 172 ? 3.288 3.448 8.079 1.00 76.88 172 ALA A C 1
ATOM 1371 O O . ALA A 1 172 ? 4.202 2.893 8.688 1.00 76.88 172 ALA A O 1
ATOM 1372 N N . ARG A 1 173 ? 3.498 4.556 7.365 1.00 76.94 173 ARG A N 1
ATOM 1373 C CA . ARG A 1 173 ? 4.740 5.330 7.501 1.00 76.94 173 ARG A CA 1
ATOM 1374 C C . ARG A 1 173 ? 4.882 5.818 8.942 1.00 76.94 173 ARG A C 1
ATOM 1376 O O . ARG A 1 173 ? 3.878 6.170 9.559 1.00 76.94 173 ARG A O 1
ATOM 1383 N N . LYS A 1 174 ? 6.112 5.958 9.437 1.00 77.75 174 LYS A N 1
ATOM 1384 C CA . LYS A 1 174 ? 6.422 6.377 10.819 1.00 77.75 174 LYS A CA 1
ATOM 1385 C C . LYS A 1 174 ? 5.573 7.553 11.336 1.00 77.75 174 LYS A C 1
ATOM 1387 O O . LYS A 1 174 ? 4.964 7.470 12.396 1.00 77.75 174 LYS A O 1
ATOM 1392 N N . VAL A 1 175 ? 5.450 8.625 10.546 1.00 77.12 175 VAL A N 1
ATOM 1393 C CA . VAL A 1 175 ? 4.659 9.826 10.902 1.00 77.12 175 VAL A CA 1
ATOM 1394 C C . VAL A 1 175 ? 3.159 9.528 11.039 1.00 77.12 175 VAL A C 1
ATOM 1396 O O . VAL A 1 175 ? 2.466 10.115 11.867 1.00 77.12 175 VAL A O 1
ATOM 1399 N N . ASN A 1 176 ? 2.644 8.615 10.221 1.00 80.94 176 ASN A N 1
ATOM 1400 C CA . ASN A 1 176 ? 1.237 8.232 10.185 1.00 80.94 176 ASN A CA 1
ATOM 1401 C C . ASN A 1 176 ? 0.902 7.160 11.228 1.00 80.94 176 ASN A C 1
ATOM 1403 O O . ASN A 1 176 ? -0.205 7.154 11.766 1.00 80.94 176 ASN A O 1
ATOM 1407 N N . LEU A 1 177 ? 1.872 6.310 11.571 1.00 82.38 177 LEU A N 1
ATOM 1408 C CA . LEU A 1 177 ? 1.738 5.308 12.621 1.00 82.38 177 LEU A CA 1
ATOM 1409 C C . LEU A 1 177 ? 1.433 5.968 13.969 1.00 82.38 177 LEU A C 1
ATOM 1411 O O . LEU A 1 177 ? 0.511 5.554 14.668 1.00 82.38 177 LEU A O 1
ATOM 1415 N N . GLU A 1 178 ? 2.128 7.061 14.289 1.00 82.88 178 GLU A N 1
ATOM 1416 C CA . GLU A 1 178 ? 1.862 7.838 15.503 1.00 82.88 178 GLU A CA 1
ATOM 1417 C C . GLU A 1 178 ? 0.461 8.467 15.499 1.00 82.88 178 GLU A C 1
ATOM 1419 O O . GLU A 1 178 ? -0.227 8.480 16.522 1.00 82.88 178 GLU A O 1
ATOM 1424 N N . LYS A 1 179 ? -0.039 8.927 14.344 1.00 84.38 179 LYS A N 1
ATOM 1425 C CA . LYS A 1 179 ? -1.424 9.423 14.232 1.00 84.38 179 LYS A CA 1
ATOM 1426 C C . LYS A 1 179 ? -2.445 8.309 14.488 1.00 84.38 179 LYS A C 1
ATOM 1428 O O . LYS A 1 179 ? -3.430 8.540 15.191 1.00 84.38 179 LYS A O 1
ATOM 1433 N N . ALA A 1 180 ? -2.205 7.114 13.945 1.00 83.06 180 ALA A N 1
ATOM 1434 C CA . ALA A 1 180 ? -3.064 5.948 14.139 1.00 83.06 180 ALA A CA 1
ATOM 1435 C C . ALA A 1 180 ? -3.095 5.491 15.605 1.00 83.06 180 ALA A C 1
ATOM 1437 O O . ALA A 1 180 ? -4.185 5.303 16.154 1.00 83.06 180 ALA A O 1
ATOM 1438 N N . LYS A 1 181 ? -1.932 5.413 16.269 1.00 84.81 181 LYS A N 1
ATOM 1439 C CA . LYS A 1 181 ? -1.831 5.111 17.709 1.00 84.81 181 LYS A CA 1
ATOM 1440 C C . LYS A 1 181 ? -2.646 6.095 18.547 1.00 84.81 181 LYS A C 1
ATOM 1442 O O . LYS A 1 181 ? -3.548 5.682 19.271 1.00 84.81 181 LYS A O 1
ATOM 1447 N N . ASN A 1 182 ? -2.430 7.396 18.344 1.00 84.12 182 ASN A N 1
ATOM 1448 C CA . ASN A 1 182 ? -3.161 8.453 19.050 1.00 84.12 182 ASN A CA 1
ATOM 1449 C C . ASN A 1 182 ? -4.686 8.362 18.855 1.00 84.12 182 ASN A C 1
ATOM 1451 O O . ASN A 1 182 ? -5.464 8.663 19.763 1.00 84.12 182 ASN A O 1
ATOM 1455 N N . PHE A 1 183 ? -5.148 7.970 17.664 1.00 83.38 183 PHE A N 1
ATOM 1456 C CA . PHE A 1 183 ? -6.578 7.802 17.404 1.00 83.38 183 PHE A CA 1
ATOM 1457 C C . PHE A 1 183 ? -7.166 6.618 18.181 1.00 83.38 183 PHE A C 1
ATOM 1459 O O . PHE A 1 183 ? -8.257 6.729 18.753 1.00 83.38 183 PHE A O 1
ATOM 1466 N N . ILE A 1 184 ? -6.449 5.493 18.208 1.00 82.12 184 ILE A N 1
ATOM 1467 C CA . ILE A 1 184 ? -6.864 4.293 18.937 1.00 82.12 184 ILE A CA 1
ATOM 1468 C C . ILE A 1 184 ? -6.863 4.569 20.439 1.00 82.12 184 ILE A C 1
ATOM 1470 O O . ILE A 1 184 ? -7.870 4.297 21.089 1.00 82.12 184 ILE A O 1
ATOM 1474 N N . GLU A 1 185 ? -5.822 5.204 20.976 1.00 79.75 185 GLU A N 1
ATOM 1475 C CA . GLU A 1 185 ? -5.741 5.587 22.392 1.00 79.75 185 GLU A CA 1
ATOM 1476 C C . GLU A 1 185 ? -6.907 6.477 22.826 1.00 79.75 185 GLU A C 1
ATOM 1478 O O . GLU A 1 185 ? -7.558 6.201 23.836 1.00 79.75 185 GLU A O 1
ATOM 1483 N N . LYS A 1 186 ? -7.260 7.495 22.028 1.00 79.31 186 LYS A N 1
ATOM 1484 C CA . LYS A 1 186 ? -8.433 8.346 22.300 1.00 79.31 186 LYS A CA 1
ATOM 1485 C C . LYS A 1 186 ? -9.723 7.535 22.395 1.00 79.31 186 LYS A C 1
ATOM 1487 O O . LYS A 1 186 ? -10.585 7.840 23.223 1.00 79.31 186 LYS A O 1
ATOM 1492 N N . LYS A 1 187 ? -9.876 6.499 21.563 1.00 73.69 187 LYS A N 1
ATOM 1493 C CA . LYS A 1 187 ? -11.012 5.580 21.681 1.00 73.69 187 LYS A CA 1
ATOM 1494 C C . LYS A 1 187 ? -10.894 4.723 22.934 1.00 73.69 187 LYS A C 1
ATOM 1496 O O . LYS A 1 187 ? -11.864 4.670 23.683 1.00 73.69 187 LYS A O 1
ATOM 1501 N N . THR A 1 188 ? -9.741 4.126 23.213 1.00 67.81 188 THR A N 1
ATOM 1502 C CA . THR A 1 188 ? -9.509 3.313 24.415 1.00 67.81 188 THR A CA 1
ATOM 1503 C C . THR A 1 188 ? -9.874 4.069 25.691 1.00 67.81 188 THR A C 1
ATOM 1505 O O . THR A 1 188 ? -10.666 3.564 26.484 1.00 67.81 188 THR A O 1
ATOM 1508 N N . VAL A 1 189 ? -9.415 5.316 25.842 1.00 65.56 189 VAL A N 1
ATOM 1509 C CA . VAL A 1 189 ? -9.747 6.182 26.988 1.00 65.56 189 VAL A CA 1
ATOM 1510 C C . VAL A 1 189 ? -11.251 6.448 27.068 1.00 65.56 189 VAL A C 1
ATOM 1512 O O . VAL A 1 189 ? -11.843 6.340 28.140 1.00 65.56 189 VAL A O 1
ATOM 1515 N N . LYS A 1 190 ? -11.910 6.726 25.936 1.00 62.25 190 LYS A N 1
ATOM 1516 C CA . LYS A 1 190 ? -13.366 6.927 25.898 1.00 62.25 190 LYS A CA 1
ATOM 1517 C C . LYS A 1 190 ? -14.132 5.682 26.363 1.00 62.25 190 LYS A C 1
ATOM 1519 O O . LYS A 1 190 ? -15.100 5.822 27.104 1.00 62.25 190 LYS A O 1
ATOM 1524 N N . TYR A 1 191 ? -13.719 4.482 25.957 1.00 60.34 191 TYR A N 1
ATOM 1525 C CA . TYR A 1 191 ? -14.398 3.241 26.349 1.00 60.34 191 TYR A CA 1
ATOM 1526 C C . TYR A 1 191 ? -14.051 2.788 27.768 1.00 60.34 191 TYR A C 1
ATOM 1528 O O . TYR A 1 191 ? -14.933 2.268 28.448 1.00 60.34 191 TYR A O 1
ATOM 1536 N N . ALA A 1 192 ? -12.838 3.065 28.252 1.00 55.44 192 ALA A N 1
ATOM 1537 C CA . ALA A 1 192 ? -12.491 2.899 29.660 1.00 55.44 192 ALA A CA 1
ATOM 1538 C C . ALA A 1 192 ? -13.374 3.800 30.542 1.00 55.44 192 ALA A C 1
ATOM 1540 O O . ALA A 1 192 ? -14.036 3.301 31.445 1.00 55.44 192 ALA A O 1
ATOM 1541 N N . LEU A 1 193 ? -13.504 5.089 30.202 1.00 46.53 193 LEU A N 1
ATOM 1542 C CA . LEU A 1 193 ? -14.343 6.051 30.934 1.00 46.53 193 LEU A CA 1
ATOM 1543 C C . LEU A 1 193 ? -15.844 5.710 30.898 1.00 46.53 193 LEU A C 1
ATOM 1545 O O . LEU A 1 193 ? -16.549 5.943 31.880 1.00 46.53 193 LEU A O 1
ATOM 1549 N N . ILE A 1 194 ? -16.350 5.165 29.786 1.00 49.66 194 ILE A N 1
ATOM 1550 C CA . ILE A 1 194 ? -17.747 4.705 29.688 1.00 49.66 194 ILE A CA 1
ATOM 1551 C C . ILE A 1 194 ? -17.958 3.436 30.523 1.00 49.66 194 ILE A C 1
ATOM 1553 O O . ILE A 1 194 ? -18.988 3.324 31.183 1.00 49.66 194 ILE A O 1
ATOM 1557 N N . SER A 1 195 ? -16.987 2.516 30.554 1.00 40.38 195 SER A N 1
ATOM 1558 C CA . SER A 1 195 ? -17.052 1.323 31.406 1.00 40.38 195 SER A CA 1
ATOM 1559 C C . SER A 1 195 ? -17.055 1.693 32.891 1.00 40.38 195 SER A C 1
ATOM 1561 O O . SER A 1 195 ? -17.856 1.147 33.642 1.00 40.38 195 SER A O 1
ATOM 1563 N N . THR A 1 196 ? -16.233 2.657 33.320 1.00 42.38 196 THR A N 1
ATOM 1564 C CA . THR A 1 196 ? -16.212 3.115 34.721 1.00 42.38 196 THR A CA 1
ATOM 1565 C C . THR A 1 196 ? -17.527 3.786 35.121 1.00 42.38 196 THR A C 1
ATOM 1567 O O . THR A 1 196 ? -18.047 3.517 36.200 1.00 42.38 196 THR A O 1
ATOM 1570 N N . LYS A 1 197 ? -18.114 4.606 34.233 1.00 39.06 197 LYS A N 1
ATOM 1571 C CA . LYS A 1 197 ? -19.423 5.237 34.477 1.00 39.06 197 LYS A CA 1
ATOM 1572 C C . LYS A 1 197 ? -20.588 4.245 34.467 1.00 39.06 197 LYS A C 1
ATOM 1574 O O . LYS A 1 197 ? -21.552 4.449 35.194 1.00 39.06 197 LYS A O 1
ATOM 1579 N N . ALA A 1 198 ? -20.525 3.188 33.657 1.00 36.72 198 ALA A N 1
ATOM 1580 C CA . ALA A 1 198 ? -21.555 2.149 33.634 1.00 36.72 198 ALA A CA 1
ATOM 1581 C C . ALA A 1 198 ? -21.546 1.301 34.919 1.00 36.72 198 ALA A C 1
ATOM 1583 O O . ALA A 1 198 ? -22.611 0.950 35.420 1.00 36.72 198 ALA A O 1
ATOM 1584 N N . VAL A 1 199 ? -20.362 1.038 35.488 1.00 40.44 199 VAL A N 1
ATOM 1585 C CA . VAL A 1 199 ? -20.217 0.330 36.771 1.00 40.44 199 VAL A CA 1
ATOM 1586 C C . VAL A 1 199 ? -20.737 1.176 37.939 1.00 40.44 199 VAL A C 1
ATOM 1588 O O . VAL A 1 199 ? -21.469 0.650 38.774 1.00 40.44 199 VAL A O 1
ATOM 1591 N N . SER A 1 200 ? -20.458 2.487 37.971 1.00 39.16 200 SER A N 1
ATOM 1592 C CA . SER A 1 200 ? -21.009 3.367 39.015 1.00 39.16 200 SER A CA 1
ATOM 1593 C C . SER A 1 200 ? -22.536 3.502 38.920 1.00 39.16 200 SER A C 1
ATOM 1595 O O . SER A 1 200 ? -23.219 3.460 39.935 1.00 39.16 200 SER A O 1
ATOM 1597 N N . PHE A 1 201 ? -23.101 3.559 37.705 1.00 35.59 201 PHE A N 1
ATOM 1598 C CA . PHE A 1 201 ? -24.559 3.627 37.517 1.00 35.59 201 PHE A CA 1
ATOM 1599 C C . PHE A 1 201 ? -25.290 2.338 37.937 1.00 35.59 201 PHE A C 1
ATOM 1601 O O . PHE A 1 201 ? -26.433 2.396 38.389 1.00 35.59 201 PHE A O 1
ATOM 1608 N N . GLN A 1 202 ? -24.652 1.169 37.801 1.00 39.56 202 GLN A N 1
ATOM 1609 C CA . GLN A 1 202 ? -25.223 -0.101 38.264 1.00 39.56 202 GLN A CA 1
ATOM 1610 C C . GLN A 1 202 ? -25.141 -0.265 39.788 1.00 39.56 202 GLN A C 1
ATOM 1612 O O . GLN A 1 202 ? -26.073 -0.810 40.378 1.00 39.56 202 GLN A O 1
ATOM 1617 N N . GLN A 1 203 ? -24.088 0.245 40.435 1.00 43.66 203 GLN A N 1
ATOM 1618 C CA . GLN A 1 203 ? -23.985 0.252 41.900 1.00 43.66 203 GLN A CA 1
ATOM 1619 C C . GLN A 1 203 ? -25.015 1.193 42.547 1.00 43.66 203 GLN A C 1
ATOM 1621 O O . GLN A 1 203 ? -25.685 0.788 43.497 1.00 43.66 203 GLN A O 1
ATOM 1626 N N . ASP A 1 204 ? -25.239 2.382 41.979 1.00 40.62 204 ASP A N 1
ATOM 1627 C CA . ASP A 1 204 ? -26.244 3.333 42.486 1.00 40.62 204 ASP A CA 1
ATOM 1628 C C . ASP A 1 204 ? -27.691 2.841 42.270 1.00 40.62 204 ASP A C 1
ATOM 1630 O O . ASP A 1 204 ? -28.584 3.099 43.079 1.00 40.62 204 ASP A O 1
ATOM 1634 N N . SER A 1 205 ? -27.936 2.077 41.200 1.00 41.88 205 SER A N 1
ATOM 1635 C CA . SER A 1 205 ? -29.227 1.424 40.949 1.00 41.88 205 SER A CA 1
ATOM 1636 C C . SER A 1 205 ? -29.518 0.300 41.948 1.00 41.88 205 SER A C 1
ATOM 1638 O O . SER A 1 205 ? -30.666 0.150 42.364 1.00 41.88 205 SER A O 1
ATOM 1640 N N . GLN A 1 206 ? -28.514 -0.488 42.340 1.00 47.56 206 GLN A N 1
ATOM 1641 C CA . GLN A 1 206 ? -28.695 -1.568 43.316 1.00 47.56 206 GLN A CA 1
ATOM 1642 C C . GLN A 1 206 ? -28.845 -1.035 44.749 1.00 47.56 206 GLN A C 1
ATOM 1644 O O . GLN A 1 206 ? -29.677 -1.552 45.492 1.00 47.56 206 GLN A O 1
ATOM 1649 N N . LEU A 1 207 ? -28.139 0.042 45.117 1.00 44.84 207 LEU A N 1
ATOM 1650 C CA . LEU A 1 207 ? -28.302 0.684 46.430 1.00 44.84 207 LEU A CA 1
ATOM 1651 C C . LEU A 1 207 ? -29.683 1.332 46.615 1.00 44.84 207 LEU A C 1
ATOM 1653 O O . LEU A 1 207 ? -30.265 1.223 47.690 1.00 44.84 207 LEU A O 1
ATOM 1657 N N . ASN A 1 208 ? -30.247 1.946 45.571 1.00 45.84 208 ASN A N 1
ATOM 1658 C CA . ASN A 1 208 ? -31.579 2.559 45.653 1.00 45.84 208 ASN A CA 1
ATOM 1659 C C . ASN A 1 208 ? -32.729 1.542 45.702 1.00 45.84 208 ASN A C 1
ATOM 1661 O O . ASN A 1 208 ? -33.829 1.899 46.113 1.00 45.84 208 ASN A O 1
ATOM 1665 N N . THR A 1 209 ? -32.486 0.285 45.317 1.00 50.12 209 THR A N 1
ATOM 1666 C CA . THR A 1 209 ? -33.496 -0.783 45.421 1.00 50.12 209 THR A CA 1
ATOM 1667 C C . THR A 1 209 ? -33.493 -1.433 46.814 1.00 50.12 209 THR A C 1
ATOM 1669 O O . THR A 1 209 ? -34.515 -1.940 47.249 1.00 50.12 209 THR A O 1
ATOM 1672 N N . LEU A 1 210 ? -32.374 -1.359 47.549 1.00 45.28 210 LEU A N 1
ATOM 1673 C CA . LEU A 1 210 ? -32.220 -1.884 48.918 1.00 45.28 210 LEU A CA 1
ATOM 1674 C C . LEU A 1 210 ? -32.608 -0.885 50.026 1.00 45.28 210 LEU A C 1
ATOM 1676 O O . LEU A 1 210 ? -32.574 -1.235 51.199 1.00 45.28 210 LEU A O 1
ATOM 1680 N N . LEU A 1 211 ? -32.953 0.356 49.670 1.00 45.19 211 LEU A N 1
ATOM 1681 C CA . LEU A 1 211 ? -33.414 1.399 50.602 1.00 45.19 211 LEU A CA 1
ATOM 1682 C C . LEU A 1 211 ? -34.929 1.673 50.496 1.00 45.19 211 LEU A C 1
ATOM 1684 O O . LEU A 1 211 ? -35.413 2.658 51.052 1.00 45.19 211 LEU A O 1
ATOM 1688 N N . GLN A 1 212 ? -35.669 0.831 49.764 1.00 48.28 212 GLN A N 1
ATOM 1689 C CA . GLN A 1 212 ? -37.132 0.905 49.617 1.00 48.28 212 GLN A CA 1
ATOM 1690 C C . GLN A 1 212 ? -37.877 -0.334 50.157 1.00 48.28 212 GLN A C 1
ATOM 1692 O O . GLN A 1 212 ? -39.088 -0.433 49.958 1.00 48.28 212 GLN A O 1
ATOM 1697 N N . GLU A 1 213 ? -37.187 -1.231 50.867 1.00 42.16 213 GLU A N 1
ATOM 1698 C CA . GLU A 1 213 ? -37.784 -2.283 51.714 1.00 42.16 213 GLU A CA 1
ATOM 1699 C C . GLU A 1 213 ? -37.566 -1.951 53.195 1.00 42.16 213 GLU A C 1
ATOM 1701 O O . GLU A 1 213 ? -38.496 -2.206 53.994 1.00 42.16 213 GLU A O 1
#